Protein AF-A0A498MRC2-F1 (afdb_monomer)

Nearest PDB structures (foldseek):
  3p1j-assembly1_A  TM=7.429E-01  e=4.679E-05  Homo sapiens
  3p1j-assembly2_C  TM=7.358E-01  e=4.679E-05  Homo sapiens
  3v70-assembly2_B  TM=7.032E-01  e=8.656E-05  Homo sapiens
  3zjc-assembly6_F  TM=6.420E-01  e=2.048E-04  Homo sapiens
  7e59-assembly2_A  TM=5.202E-01  e=1.889E-01  Homo sapiens

Mean predicted aligned error: 7.69 Å

Solvent-accessible surface area (backbone atoms only — not comparable to full-atom values): 10842 Å² total; per-residue (Å²): 126,82,56,68,74,88,87,47,88,49,85,81,79,86,77,73,79,58,70,84,41,55,74,68,52,44,48,50,51,53,52,53,56,48,74,76,27,93,77,29,46,70,65,47,77,46,79,38,62,84,59,88,79,51,72,66,56,53,54,30,53,54,51,50,48,66,64,56,58,57,37,78,43,26,30,37,35,35,36,33,82,54,82,78,43,72,70,48,48,49,62,55,48,69,35,73,67,45,42,52,52,26,59,63,19,60,62,33,68,49,76,44,44,72,76,60,60,96,84,54,59,62,65,65,51,51,53,49,49,62,60,70,65,73,65,82,40,56,33,72,66,56,42,53,51,36,52,52,51,48,55,50,50,57,49,52,51,50,53,52,53,51,51,55,52,50,53,52,50,53,52,51,51,53,57,55,53,59,59,59,64,72,72,78,118

Radius of gyration: 23.93 Å; Cα contacts (8 Å, |Δi|>4): 163; chains: 1; bounding box: 52×40×80 Å

Foldseek 3Di:
DFDDDPNDTDDDDDDDQCLPDDLVVVVVSVVVVQVVPPQAALADEDEAELDDDDPSSVVSLVSNCLQLVDQLRYEYEYEYQDDDDPVVVCVSCVDPVNVVSCVSNVNHYDYYYPPDDPPDCRVVVVVVVSVVSPDRHSHPVSSVVSVVVSVVVVVVVVVVVVVVVVVVVVVVVVVVVVVVVVVVD

Sequence (185 aa):
MEEKPHGRSLTLVKLPALTRLSEDEVRHQTLRCMSVC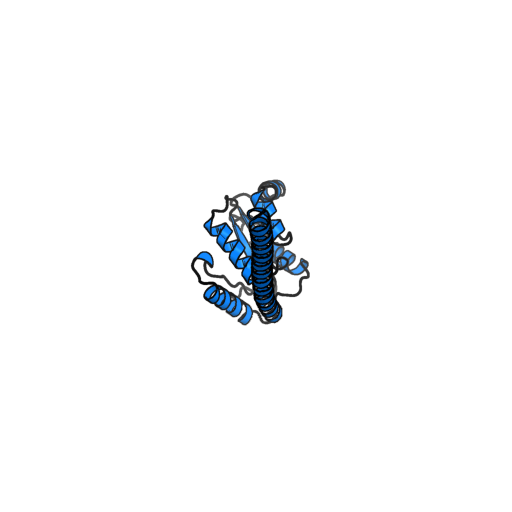DSGVHAFLLIIPDDPLNNEDKAEIEKIQKIIDSREHFMVLFTTELTVSETVTDLITSRPESQKLIDLCGGQYCVMGLNEPDNSRSVPELLKYIEDMNIEPYSLQMYVKAQENRVRRETEEKYKKELKRMENKIKEFQLKGFSQYHKND

Structure (mmCIF, N/CA/C/O backbone):
data_AF-A0A498MRC2-F1
#
_entry.id   AF-A0A498MRC2-F1
#
loop_
_atom_site.group_PDB
_atom_site.id
_atom_site.type_symbol
_atom_site.label_atom_id
_atom_site.label_alt_id
_atom_site.label_comp_id
_atom_site.label_asym_id
_atom_site.label_entity_id
_atom_site.label_seq_id
_atom_site.pdbx_PDB_ins_code
_atom_site.Cartn_x
_atom_site.Cartn_y
_atom_site.Cartn_z
_atom_site.occupancy
_atom_site.B_iso_or_equiv
_atom_site.auth_seq_id
_atom_site.auth_comp_id
_atom_site.auth_asym_id
_atom_site.auth_atom_id
_atom_site.pdbx_PDB_model_num
ATOM 1 N N . MET A 1 1 ? -2.726 -10.989 -21.391 1.00 34.41 1 MET A N 1
ATOM 2 C CA . MET A 1 1 ? -1.771 -11.185 -22.494 1.00 34.41 1 MET A CA 1
ATOM 3 C C . MET A 1 1 ? -0.504 -11.665 -21.820 1.00 34.41 1 MET A C 1
ATOM 5 O O . MET A 1 1 ? 0.023 -10.920 -21.009 1.00 34.41 1 MET A O 1
ATOM 9 N N . GLU A 1 2 ? -0.148 -12.939 -21.986 1.00 38.91 2 GLU A N 1
ATOM 10 C CA . GLU A 1 2 ? 1.123 -13.463 -21.473 1.00 38.91 2 GLU A CA 1
ATOM 11 C C . GLU A 1 2 ? 2.220 -12.987 -22.423 1.00 38.91 2 GLU A C 1
ATOM 13 O O . GLU A 1 2 ? 2.281 -13.432 -23.568 1.00 38.91 2 GLU A O 1
ATOM 18 N N . GLU A 1 3 ? 3.064 -12.070 -21.973 1.00 45.31 3 GLU A N 1
ATOM 19 C CA . GLU A 1 3 ? 4.350 -11.842 -22.620 1.00 45.31 3 GLU A CA 1
ATOM 20 C C . GLU A 1 3 ? 5.410 -12.620 -21.844 1.00 45.31 3 GLU A C 1
ATOM 22 O O . GLU A 1 3 ? 5.420 -12.619 -20.612 1.00 45.31 3 GLU A O 1
ATOM 27 N N . LYS A 1 4 ? 6.287 -13.324 -22.566 1.00 44.25 4 LYS A N 1
ATOM 28 C CA . LYS A 1 4 ? 7.415 -14.069 -21.992 1.00 44.25 4 LYS A CA 1
ATOM 29 C C . LYS A 1 4 ? 8.729 -13.328 -22.251 1.00 44.25 4 LYS A C 1
ATOM 31 O O . LYS A 1 4 ? 9.454 -13.700 -23.177 1.00 44.25 4 LYS A O 1
ATOM 36 N 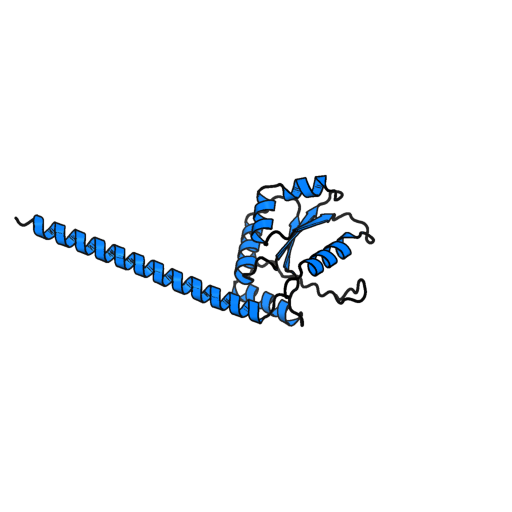N . PRO A 1 5 ? 9.100 -12.337 -21.430 1.00 48.00 5 PRO A N 1
ATOM 37 C CA . PRO A 1 5 ? 10.488 -11.941 -21.323 1.00 48.00 5 PRO A CA 1
ATOM 38 C C . PRO A 1 5 ? 11.220 -13.002 -20.474 1.00 48.00 5 PRO A C 1
ATOM 40 O O . PRO A 1 5 ? 10.852 -13.295 -19.342 1.00 48.00 5 PRO A O 1
ATOM 43 N N . HIS A 1 6 ? 12.257 -13.629 -21.035 1.00 53.28 6 HIS A N 1
ATOM 44 C CA . HIS A 1 6 ? 13.273 -14.411 -20.298 1.00 53.28 6 HIS A CA 1
ATOM 45 C C . HIS A 1 6 ? 12.894 -15.790 -19.714 1.00 53.28 6 HIS A C 1
ATOM 47 O O . HIS A 1 6 ? 13.585 -16.295 -18.832 1.00 53.28 6 HIS A O 1
ATOM 53 N N . GLY A 1 7 ? 11.865 -16.466 -20.235 1.00 59.66 7 GLY A N 1
ATOM 54 C CA . GLY A 1 7 ? 11.544 -17.849 -19.830 1.00 59.66 7 GLY A CA 1
ATOM 55 C C . GLY A 1 7 ? 10.812 -17.972 -18.487 1.00 59.66 7 GLY A C 1
ATOM 56 O O . GLY A 1 7 ? 10.494 -19.083 -18.067 1.00 59.66 7 GLY A O 1
ATOM 57 N N . ARG A 1 8 ? 10.480 -16.840 -17.859 1.00 67.56 8 ARG A N 1
ATOM 58 C CA . ARG A 1 8 ? 9.541 -16.735 -16.737 1.00 67.56 8 ARG A CA 1
ATOM 59 C C . ARG A 1 8 ? 8.177 -16.300 -17.276 1.00 67.56 8 ARG A C 1
ATOM 61 O O . ARG A 1 8 ? 8.114 -15.537 -18.239 1.00 67.56 8 ARG A O 1
ATOM 68 N N . SER A 1 9 ? 7.094 -16.830 -16.709 1.00 74.69 9 SER A N 1
ATOM 69 C CA . SER A 1 9 ? 5.745 -16.367 -17.057 1.00 74.69 9 SER A CA 1
ATOM 70 C C . SER A 1 9 ? 5.412 -15.142 -16.216 1.00 74.69 9 SER A C 1
ATOM 72 O O . SER A 1 9 ? 5.543 -15.192 -14.994 1.00 74.69 9 SER A O 1
ATOM 74 N N . LEU A 1 10 ? 5.005 -14.054 -16.867 1.00 83.44 10 LEU A N 1
ATOM 75 C CA . LEU A 1 10 ? 4.538 -12.843 -16.205 1.00 83.44 10 LEU A CA 1
ATOM 76 C C . LEU A 1 10 ? 3.017 -12.748 -16.342 1.00 83.44 10 LEU A C 1
ATOM 78 O O . LEU A 1 10 ? 2.490 -12.642 -17.451 1.00 83.44 10 LEU A O 1
ATOM 82 N N . THR A 1 11 ? 2.323 -12.708 -15.206 1.00 86.38 11 THR A N 1
ATOM 83 C CA . THR A 1 11 ? 0.882 -12.446 -15.155 1.00 86.38 11 THR A CA 1
ATOM 84 C C . THR A 1 11 ? 0.648 -11.038 -14.629 1.00 86.38 11 THR A C 1
ATOM 86 O O . THR A 1 11 ? 0.779 -10.780 -13.434 1.00 86.38 11 THR A O 1
ATOM 89 N N . LEU A 1 12 ? 0.273 -10.122 -15.523 1.00 87.94 12 LEU A N 1
ATOM 90 C CA . LEU A 1 12 ? -0.164 -8.779 -15.151 1.00 87.94 12 LEU A CA 1
ATOM 91 C C . LEU A 1 12 ? -1.692 -8.726 -15.103 1.00 87.94 12 LEU A C 1
ATOM 93 O O . LEU A 1 12 ? -2.366 -8.972 -16.107 1.00 87.94 12 LEU A O 1
ATOM 97 N N . VAL A 1 13 ? -2.239 -8.358 -13.945 1.00 86.69 13 VAL A N 1
ATOM 98 C CA . VAL A 1 13 ? -3.681 -8.167 -13.765 1.00 86.69 13 VAL A CA 1
ATOM 99 C C . VAL A 1 13 ? -3.961 -6.705 -13.458 1.00 86.69 13 VAL A C 1
ATOM 101 O O . VAL A 1 13 ? -3.535 -6.178 -12.435 1.00 86.69 13 VAL A O 1
ATOM 104 N N . LYS A 1 14 ? -4.707 -6.045 -14.346 1.00 85.31 14 LYS A N 1
ATOM 105 C CA . LYS A 1 14 ? -5.183 -4.681 -14.120 1.00 85.31 14 LYS A CA 1
ATOM 106 C C . LYS A 1 14 ? -6.464 -4.708 -13.292 1.00 85.31 14 LYS A C 1
ATOM 108 O O . LYS A 1 14 ? -7.438 -5.353 -13.684 1.00 85.31 14 LYS A O 1
ATOM 113 N N . LEU A 1 15 ? -6.470 -3.967 -12.189 1.00 77.06 15 LEU A N 1
ATOM 114 C CA . LEU A 1 15 ? -7.681 -3.686 -11.425 1.00 77.06 15 LEU A CA 1
ATOM 115 C C . LEU A 1 15 ? -8.447 -2.509 -12.060 1.00 77.06 15 LEU A C 1
ATOM 117 O O . LEU A 1 15 ? -7.821 -1.578 -12.577 1.00 77.06 15 LEU A O 1
ATOM 121 N N . PRO A 1 16 ? -9.792 -2.541 -12.073 1.00 74.00 16 PRO A N 1
ATOM 122 C CA . PRO A 1 16 ? -10.588 -1.362 -12.407 1.00 74.00 16 PRO A CA 1
ATOM 123 C C . PRO A 1 16 ? -10.408 -0.276 -11.335 1.00 74.00 16 PRO A C 1
ATOM 125 O O . PRO A 1 16 ? -9.960 -0.583 -10.236 1.00 74.00 16 PRO A O 1
ATOM 128 N N . ALA A 1 17 ? -10.810 0.964 -11.628 1.00 72.50 17 ALA A N 1
ATOM 129 C CA . ALA A 1 17 ? -10.811 2.042 -10.635 1.00 72.50 17 ALA A CA 1
ATOM 130 C C . ALA A 1 17 ? -11.704 1.662 -9.438 1.00 72.50 17 ALA A C 1
ATOM 132 O O . ALA A 1 17 ? -12.925 1.525 -9.568 1.00 72.50 17 ALA A O 1
ATOM 133 N N . LEU A 1 18 ? -11.088 1.459 -8.277 1.00 69.81 18 LEU A N 1
ATOM 134 C CA . LEU A 1 18 ? -11.706 0.909 -7.073 1.00 69.81 18 LEU A CA 1
ATOM 135 C C . LEU A 1 18 ? -12.458 1.975 -6.260 1.00 69.81 18 LEU A C 1
ATOM 137 O O . LEU A 1 18 ? -13.268 1.623 -5.392 1.00 69.81 18 LEU A O 1
ATOM 141 N N . THR A 1 19 ? -12.263 3.266 -6.561 1.00 68.12 19 THR A N 1
ATOM 142 C CA . THR A 1 19 ? -13.018 4.391 -5.967 1.00 68.12 19 THR A CA 1
ATOM 143 C C . THR A 1 19 ? -14.508 4.318 -6.256 1.00 68.12 19 THR A C 1
ATOM 145 O O . THR A 1 19 ? -15.320 4.662 -5.400 1.00 68.12 19 THR A O 1
ATOM 148 N N . ARG A 1 20 ? -14.877 3.816 -7.439 1.00 71.19 20 ARG A N 1
ATOM 149 C CA . ARG A 1 20 ? -16.268 3.742 -7.912 1.00 71.19 20 ARG A CA 1
ATOM 150 C C . ARG A 1 20 ? -16.997 2.472 -7.489 1.00 71.19 20 ARG A C 1
ATOM 152 O O . ARG A 1 20 ? -18.178 2.327 -7.781 1.00 71.19 20 ARG A O 1
ATOM 159 N N . LEU A 1 21 ? -16.292 1.558 -6.832 1.00 75.44 21 LEU A N 1
ATOM 160 C CA . LEU A 1 21 ? -16.810 0.258 -6.428 1.00 75.44 21 LEU A CA 1
ATOM 161 C C . LEU A 1 21 ? -17.236 0.267 -4.957 1.00 75.44 21 LEU A C 1
ATOM 163 O O . LEU A 1 21 ? -16.685 0.993 -4.136 1.00 75.44 21 LEU A O 1
ATOM 167 N N . SER A 1 22 ? -18.182 -0.573 -4.574 1.00 82.38 22 SER A N 1
ATOM 168 C CA . SER A 1 22 ? -18.438 -0.929 -3.174 1.00 82.38 22 SER A CA 1
ATOM 169 C C . SER A 1 22 ? -17.277 -1.749 -2.590 1.00 82.38 22 SER A C 1
ATOM 171 O O . SER A 1 22 ? -16.437 -2.267 -3.326 1.00 82.38 22 SER A O 1
ATOM 173 N N . GLU A 1 23 ? -17.191 -1.882 -1.260 1.00 77.75 23 GLU A N 1
ATOM 174 C CA . GLU A 1 23 ? -16.174 -2.757 -0.646 1.00 77.75 23 GLU A CA 1
ATOM 175 C C . GLU A 1 23 ? -16.290 -4.213 -1.145 1.00 77.75 23 GLU A C 1
ATOM 177 O O . GLU A 1 23 ? -15.267 -4.849 -1.401 1.00 77.75 23 GLU A O 1
ATOM 182 N N . ASP A 1 24 ? -17.513 -4.709 -1.364 1.00 82.38 24 ASP A N 1
ATOM 183 C CA . ASP A 1 24 ? -17.770 -6.063 -1.873 1.00 82.38 24 ASP A CA 1
ATOM 184 C C . ASP A 1 24 ? -17.302 -6.253 -3.320 1.00 82.38 24 ASP A C 1
ATOM 186 O O . ASP A 1 24 ? -16.765 -7.304 -3.675 1.00 82.38 24 ASP A O 1
ATOM 190 N N . GLU A 1 25 ? -17.473 -5.244 -4.172 1.00 83.69 25 GLU A N 1
ATOM 191 C CA . GLU A 1 25 ? -16.969 -5.279 -5.547 1.00 83.69 25 GLU A CA 1
ATOM 192 C C . GLU A 1 25 ? -15.440 -5.256 -5.583 1.00 83.69 25 GLU A C 1
ATOM 194 O O . GLU A 1 25 ? -14.840 -6.028 -6.332 1.00 83.69 25 GLU A O 1
ATOM 199 N N . VAL A 1 26 ? -14.793 -4.438 -4.743 1.00 78.69 26 VAL A N 1
ATOM 200 C CA . VAL A 1 26 ? -13.326 -4.449 -4.643 1.00 78.69 26 VAL A CA 1
ATOM 201 C C . VAL A 1 26 ? -12.836 -5.810 -4.147 1.00 78.69 26 VAL A C 1
ATOM 203 O O . VAL A 1 26 ? -11.925 -6.379 -4.742 1.00 78.69 26 VAL A O 1
ATOM 206 N N . ARG A 1 27 ? -13.490 -6.392 -3.134 1.00 81.62 27 ARG A N 1
ATOM 207 C CA . ARG A 1 27 ? -13.202 -7.751 -2.648 1.00 81.62 27 ARG A CA 1
ATOM 208 C C . ARG A 1 27 ? -13.326 -8.802 -3.749 1.00 81.62 27 ARG A C 1
ATOM 210 O O . ARG A 1 27 ? -12.439 -9.643 -3.877 1.00 81.62 27 ARG A O 1
ATOM 217 N N . HIS A 1 28 ? -14.377 -8.752 -4.565 1.00 84.62 28 HIS A N 1
ATOM 218 C CA . HIS A 1 28 ? -14.524 -9.663 -5.702 1.00 84.62 28 HIS A CA 1
ATOM 219 C C . HIS A 1 28 ? -13.397 -9.507 -6.724 1.00 84.62 28 HIS A C 1
ATOM 221 O O . HIS A 1 28 ? -12.879 -10.513 -7.206 1.00 84.62 28 HIS A O 1
ATOM 227 N N . GLN A 1 29 ? -12.990 -8.274 -7.039 1.00 83.06 29 GLN A N 1
ATOM 228 C CA . GLN A 1 29 ? -11.868 -8.042 -7.950 1.00 83.06 29 GLN A CA 1
ATOM 229 C C . GLN A 1 29 ? -10.557 -8.575 -7.369 1.00 83.06 29 GLN A C 1
ATOM 231 O O . GLN A 1 29 ? -9.824 -9.262 -8.075 1.00 83.06 29 GLN A O 1
ATOM 236 N N . THR A 1 30 ? -10.298 -8.356 -6.077 1.00 80.25 30 THR A N 1
ATOM 237 C CA . THR A 1 30 ? -9.131 -8.923 -5.388 1.00 80.25 30 THR A CA 1
ATOM 238 C C . THR A 1 30 ? -9.134 -10.451 -5.459 1.00 80.25 30 THR A C 1
ATOM 240 O O . THR A 1 30 ? -8.149 -11.038 -5.895 1.00 80.25 30 THR A O 1
ATOM 243 N N . LEU A 1 31 ? -10.251 -11.107 -5.128 1.00 83.94 31 LEU A N 1
ATOM 244 C CA . LEU A 1 31 ? -10.370 -12.569 -5.204 1.00 83.94 31 LEU A CA 1
ATOM 245 C C . LEU A 1 31 ? -10.176 -13.094 -6.631 1.00 83.94 31 LEU A C 1
ATOM 247 O O . LEU A 1 31 ? -9.505 -14.107 -6.831 1.00 83.94 31 LEU A O 1
ATOM 251 N N . ARG A 1 32 ? -10.707 -12.387 -7.634 1.00 84.62 32 ARG A N 1
ATOM 252 C CA . ARG A 1 32 ? -10.494 -12.718 -9.045 1.00 84.62 32 ARG A CA 1
ATOM 253 C C . ARG A 1 32 ? -9.015 -12.634 -9.421 1.00 84.62 32 ARG A C 1
ATOM 255 O O . ARG A 1 32 ? -8.520 -13.555 -10.066 1.00 84.62 32 ARG A O 1
ATOM 262 N N . CYS A 1 33 ? -8.304 -11.586 -9.005 1.00 80.38 33 CYS A N 1
ATOM 263 C CA . CYS A 1 33 ? -6.861 -11.465 -9.236 1.00 80.38 33 CYS A CA 1
ATOM 264 C C . CYS A 1 33 ? -6.085 -12.621 -8.604 1.00 80.38 33 CYS A C 1
ATOM 266 O O . CYS A 1 33 ? -5.173 -13.158 -9.217 1.00 80.38 33 CYS A O 1
ATOM 268 N N . MET A 1 34 ? -6.475 -13.048 -7.406 1.00 81.62 34 MET A N 1
ATOM 269 C CA . MET A 1 34 ? -5.810 -14.158 -6.723 1.00 81.62 34 MET A CA 1
ATOM 270 C C . MET A 1 34 ? -6.115 -15.509 -7.379 1.00 81.62 34 MET A C 1
ATOM 272 O O . MET A 1 34 ? -5.257 -16.381 -7.393 1.00 81.62 34 MET A O 1
ATOM 276 N N . SER A 1 35 ? -7.301 -15.674 -7.974 1.00 82.94 35 SER A N 1
ATOM 277 C CA . SER A 1 35 ? -7.688 -16.917 -8.660 1.00 82.94 35 SER A CA 1
ATOM 278 C C . SER A 1 35 ? -6.901 -17.210 -9.940 1.00 82.94 35 SER A C 1
ATOM 280 O O . SER A 1 35 ? -6.910 -18.344 -10.402 1.00 82.94 35 SER A O 1
ATOM 282 N N . VAL A 1 36 ? -6.243 -16.201 -10.519 1.00 82.88 36 VAL A N 1
ATOM 283 C CA . VAL A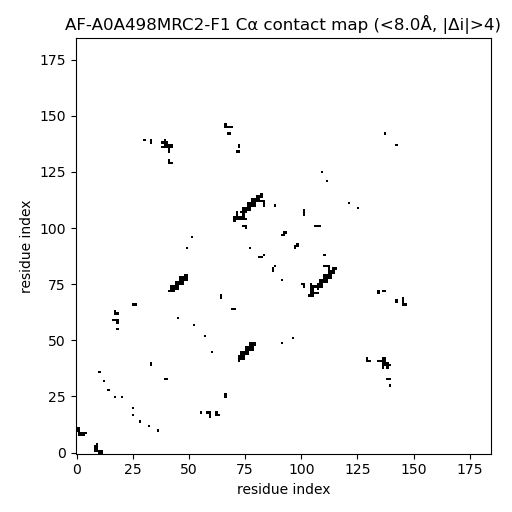 1 36 ? -5.423 -16.347 -11.734 1.00 82.88 36 VAL A CA 1
ATOM 284 C C . VAL A 1 36 ? -3.922 -16.414 -11.434 1.00 82.88 36 VAL A C 1
ATOM 286 O O . VAL A 1 36 ? -3.118 -16.498 -12.360 1.00 82.88 36 VAL A O 1
ATOM 289 N N . CYS A 1 37 ? -3.539 -16.362 -10.155 1.00 80.19 37 CYS A N 1
ATOM 290 C CA . CYS A 1 37 ? -2.153 -16.374 -9.705 1.00 80.19 37 CYS A CA 1
ATOM 291 C C . CYS A 1 37 ? -1.907 -17.605 -8.825 1.00 80.19 37 CYS A C 1
ATOM 293 O O . CYS A 1 37 ? -2.032 -17.528 -7.603 1.00 80.19 37 CYS A O 1
ATOM 295 N N . ASP A 1 38 ? -1.532 -18.730 -9.441 1.00 75.19 38 ASP A N 1
ATOM 296 C CA . ASP A 1 38 ? -1.355 -20.021 -8.753 1.00 75.19 38 ASP A CA 1
ATOM 297 C C . ASP A 1 38 ? -0.346 -19.965 -7.592 1.00 75.19 38 ASP A C 1
ATOM 299 O O . ASP A 1 38 ? -0.532 -20.626 -6.573 1.00 75.19 38 ASP A O 1
ATOM 303 N N . SER A 1 39 ? 0.708 -19.150 -7.717 1.00 83.62 39 SER A N 1
ATOM 304 C CA . SER A 1 39 ? 1.719 -18.949 -6.671 1.00 83.62 39 SER A CA 1
ATOM 305 C C . SER A 1 39 ? 1.394 -17.808 -5.703 1.00 83.62 39 SER A C 1
ATOM 307 O O . SER A 1 39 ? 2.205 -17.535 -4.830 1.00 83.62 39 SER A O 1
ATOM 309 N N . GLY A 1 40 ? 0.254 -17.125 -5.852 1.00 88.12 40 GLY A N 1
ATOM 310 C CA . GLY A 1 40 ? -0.047 -15.863 -5.168 1.00 88.12 40 GLY A CA 1
ATOM 311 C C . GLY A 1 40 ? 0.460 -14.624 -5.919 1.00 88.12 40 GLY A C 1
ATOM 312 O O . GLY A 1 40 ? 1.030 -14.712 -7.008 1.00 88.12 40 GLY A O 1
ATOM 313 N N . VAL A 1 41 ? 0.210 -13.441 -5.353 1.00 90.88 41 VAL A N 1
ATOM 314 C CA . VAL A 1 41 ? 0.588 -12.150 -5.954 1.00 90.88 41 VAL A CA 1
ATOM 315 C C . VAL A 1 41 ? 1.937 -11.689 -5.401 1.00 90.88 41 VAL A C 1
ATOM 317 O O . VAL A 1 41 ? 2.060 -11.441 -4.208 1.00 90.88 41 VAL A O 1
ATOM 320 N N . HIS A 1 42 ? 2.940 -11.540 -6.267 1.00 92.06 42 HIS A N 1
ATOM 321 C CA . HIS A 1 42 ? 4.298 -11.147 -5.860 1.00 92.06 42 HIS A CA 1
ATOM 322 C C . HIS A 1 42 ? 4.401 -9.677 -5.436 1.00 92.06 42 HIS A C 1
ATOM 324 O O . HIS A 1 42 ? 5.101 -9.361 -4.484 1.00 92.06 42 HIS A O 1
ATOM 330 N N . ALA A 1 43 ? 3.698 -8.782 -6.132 1.00 92.50 43 ALA A N 1
ATOM 331 C CA . ALA A 1 43 ? 3.644 -7.367 -5.794 1.00 92.50 43 ALA A CA 1
ATOM 332 C C . ALA A 1 43 ? 2.345 -6.732 -6.305 1.00 92.50 43 ALA A C 1
ATOM 334 O O . ALA A 1 43 ? 1.848 -7.064 -7.385 1.00 92.50 43 ALA A O 1
ATOM 335 N N . PHE A 1 44 ? 1.824 -5.778 -5.544 1.00 91.69 44 PHE A N 1
ATOM 336 C CA . PHE A 1 44 ? 0.782 -4.846 -5.943 1.00 91.69 44 PHE A CA 1
ATOM 337 C C . PHE A 1 44 ? 1.441 -3.525 -6.335 1.00 91.69 44 PHE A C 1
ATOM 339 O O . PHE A 1 44 ? 2.032 -2.839 -5.503 1.00 91.69 44 PHE A O 1
ATOM 346 N N . LEU A 1 45 ? 1.336 -3.162 -7.610 1.00 93.12 45 LEU A N 1
ATOM 347 C CA . LEU A 1 45 ? 1.930 -1.936 -8.134 1.00 93.12 45 LEU A CA 1
ATOM 348 C C . LEU A 1 45 ? 0.939 -0.776 -8.028 1.00 93.12 45 LEU A C 1
ATOM 350 O O . LEU A 1 45 ? -0.131 -0.820 -8.638 1.00 93.12 45 LEU A O 1
ATOM 354 N N . LEU A 1 46 ? 1.307 0.270 -7.289 1.00 92.56 46 LEU A N 1
ATOM 355 C CA . LEU A 1 46 ? 0.621 1.561 -7.323 1.00 92.56 46 LEU A CA 1
ATOM 356 C C . LEU A 1 46 ? 1.332 2.451 -8.338 1.00 92.56 46 LEU A C 1
ATOM 358 O O . LEU A 1 46 ? 2.434 2.923 -8.073 1.00 92.56 46 LEU A O 1
ATOM 362 N N . ILE A 1 47 ? 0.721 2.644 -9.506 1.00 92.00 47 ILE A N 1
ATOM 363 C CA . ILE A 1 47 ? 1.300 3.440 -10.594 1.00 92.00 47 ILE A CA 1
ATOM 364 C C . ILE A 1 47 ? 0.903 4.900 -10.394 1.00 92.00 47 ILE A C 1
ATOM 366 O O . ILE A 1 47 ? -0.282 5.225 -10.454 1.00 92.00 47 ILE A O 1
ATOM 370 N N . ILE A 1 48 ? 1.888 5.759 -10.145 1.00 92.06 48 ILE A N 1
ATOM 371 C CA . ILE A 1 48 ? 1.689 7.150 -9.737 1.00 92.06 48 ILE A CA 1
ATOM 372 C C . ILE A 1 48 ? 2.440 8.073 -10.700 1.00 92.06 48 ILE A C 1
ATOM 374 O O . ILE A 1 48 ? 3.665 8.002 -10.767 1.00 92.06 48 ILE A O 1
ATOM 378 N N . PRO A 1 49 ? 1.756 8.953 -11.445 1.00 91.31 49 PRO A N 1
ATOM 379 C CA . PRO A 1 49 ? 2.430 9.992 -12.218 1.00 91.31 49 PRO A CA 1
ATOM 380 C C . PRO A 1 49 ? 3.285 10.894 -11.325 1.00 91.31 49 PRO A C 1
ATOM 382 O O . PRO A 1 49 ? 2.971 11.078 -10.151 1.00 91.31 49 PRO A O 1
ATOM 385 N N . ASP A 1 50 ? 4.320 11.522 -11.883 1.00 85.25 50 ASP A N 1
ATOM 386 C CA . ASP A 1 50 ? 5.115 12.557 -11.203 1.00 85.25 50 ASP A CA 1
ATOM 387 C C . ASP A 1 50 ? 4.354 13.894 -10.995 1.00 85.25 50 ASP A C 1
ATOM 389 O O . ASP A 1 50 ? 4.934 14.979 -10.917 1.00 85.25 50 ASP A O 1
ATOM 393 N N . ASP A 1 51 ? 3.033 13.812 -10.870 1.00 84.50 51 ASP A N 1
ATOM 394 C CA . ASP A 1 51 ? 2.119 14.914 -10.619 1.00 84.50 51 ASP A CA 1
ATOM 395 C C . ASP A 1 51 ? 1.483 14.771 -9.225 1.00 84.50 51 ASP A C 1
ATOM 397 O O . ASP A 1 51 ? 1.392 13.666 -8.680 1.00 84.50 51 ASP A O 1
ATOM 401 N N . PRO A 1 52 ? 1.021 15.874 -8.608 1.00 82.38 52 PRO A N 1
ATOM 402 C CA . PRO A 1 52 ? 0.336 15.810 -7.323 1.00 82.38 52 PRO A CA 1
ATOM 403 C C . PRO A 1 52 ? -0.916 14.927 -7.371 1.00 82.38 52 PRO A C 1
ATOM 405 O O . PRO A 1 52 ? -1.779 15.096 -8.234 1.00 82.38 52 PRO A O 1
ATOM 408 N N . LEU A 1 53 ? -1.056 14.044 -6.379 1.00 85.25 53 LEU A N 1
ATOM 409 C CA . LEU A 1 53 ? -2.236 13.192 -6.239 1.00 85.25 53 LEU A CA 1
ATOM 410 C C . LEU A 1 53 ? -3.462 14.010 -5.839 1.00 85.25 53 LEU A C 1
ATOM 412 O O . LEU A 1 53 ? -3.434 14.780 -4.867 1.00 85.25 53 LEU A O 1
ATOM 416 N N . ASN A 1 54 ? -4.571 13.781 -6.538 1.00 87.00 54 ASN A N 1
ATOM 417 C CA . ASN A 1 54 ? -5.844 14.383 -6.178 1.00 87.00 54 ASN A CA 1
ATOM 418 C C . ASN A 1 54 ? -6.496 13.621 -4.996 1.00 87.00 54 ASN A C 1
ATOM 420 O O . ASN A 1 54 ? -6.013 12.586 -4.531 1.00 87.00 54 ASN A O 1
ATOM 424 N N . ASN A 1 55 ? -7.596 14.156 -4.455 1.00 86.00 55 ASN A N 1
ATOM 425 C CA . ASN A 1 55 ? -8.276 13.543 -3.305 1.00 86.00 55 ASN A CA 1
ATOM 426 C C . ASN A 1 55 ? -8.924 12.185 -3.631 1.00 86.00 55 ASN A C 1
ATOM 428 O O . ASN A 1 55 ? -9.042 11.349 -2.738 1.00 86.00 55 ASN A O 1
ATOM 432 N N . GLU A 1 56 ? -9.358 11.976 -4.876 1.00 84.94 56 GLU A N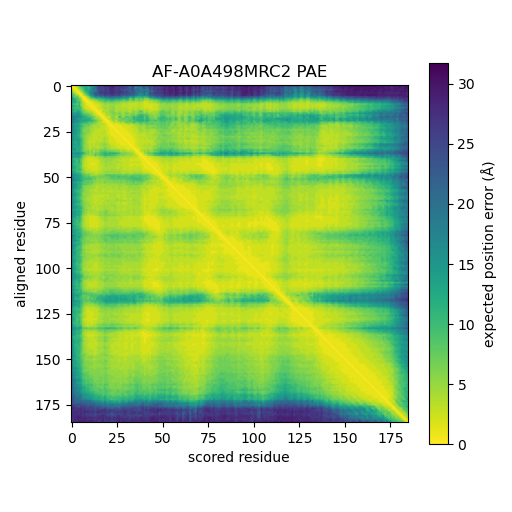 1
ATOM 433 C CA . GLU A 1 56 ? -9.911 10.700 -5.338 1.00 84.94 56 GLU A CA 1
ATOM 434 C C . GLU A 1 56 ? -8.815 9.627 -5.366 1.00 84.94 56 GLU A C 1
ATOM 436 O O . GLU A 1 56 ? -9.022 8.556 -4.797 1.00 84.94 56 GLU A O 1
ATOM 441 N N . ASP A 1 57 ? -7.625 9.945 -5.888 1.00 85.19 57 ASP A N 1
ATOM 442 C CA . ASP A 1 57 ? -6.483 9.019 -5.921 1.00 85.19 57 ASP A CA 1
ATOM 443 C C . ASP A 1 57 ? -6.066 8.601 -4.502 1.00 85.19 57 ASP A C 1
ATOM 445 O O . ASP A 1 57 ? -5.866 7.420 -4.210 1.00 85.19 57 ASP A O 1
ATOM 449 N N . LYS A 1 58 ? -5.979 9.572 -3.580 1.00 85.69 58 LYS A N 1
ATOM 450 C CA . LYS A 1 58 ? -5.633 9.320 -2.171 1.00 85.69 58 LYS A CA 1
ATOM 451 C C . LYS A 1 58 ? -6.653 8.392 -1.507 1.00 85.69 58 LYS A C 1
ATOM 453 O O . LYS A 1 58 ? -6.267 7.430 -0.845 1.00 85.69 58 LYS A O 1
ATOM 458 N N . ALA A 1 59 ? -7.945 8.636 -1.730 1.00 85.31 59 ALA A N 1
ATOM 459 C CA . ALA A 1 59 ? -9.012 7.784 -1.212 1.00 85.31 59 ALA A CA 1
ATOM 460 C C . ALA A 1 59 ? -8.979 6.368 -1.818 1.00 85.31 59 ALA A C 1
ATOM 462 O O . ALA A 1 59 ? -9.285 5.393 -1.125 1.00 85.31 59 ALA A O 1
ATOM 463 N N . GLU A 1 60 ? -8.595 6.233 -3.091 1.00 85.56 60 GLU A N 1
ATOM 464 C CA . GLU A 1 60 ? -8.421 4.932 -3.739 1.00 85.56 60 GLU A CA 1
ATOM 465 C C . GLU A 1 60 ? -7.320 4.114 -3.076 1.00 85.56 60 GLU A C 1
ATOM 467 O O . GLU A 1 60 ? -7.545 2.968 -2.678 1.00 85.56 60 GLU A O 1
ATOM 472 N N . ILE A 1 61 ? -6.145 4.725 -2.922 1.00 86.19 61 ILE A N 1
ATOM 473 C CA . ILE A 1 61 ? -4.964 4.097 -2.332 1.00 86.19 61 ILE A CA 1
ATOM 474 C C . ILE A 1 61 ? -5.276 3.634 -0.907 1.00 86.19 61 ILE A C 1
ATOM 476 O O . ILE A 1 61 ? -5.027 2.474 -0.572 1.00 86.19 61 ILE A O 1
ATOM 480 N N . GLU A 1 62 ? -5.889 4.493 -0.087 1.00 86.25 62 GLU A N 1
ATOM 481 C CA . GLU A 1 62 ? -6.281 4.146 1.284 1.00 86.25 62 GLU A CA 1
ATOM 482 C C . GLU A 1 62 ? -7.225 2.937 1.322 1.00 86.25 62 GLU A C 1
ATOM 484 O O . GLU A 1 62 ? -7.069 2.027 2.144 1.00 86.25 62 GLU A O 1
ATOM 489 N N . LYS A 1 63 ? -8.197 2.886 0.407 1.00 84.62 63 LYS A N 1
ATOM 490 C CA . LYS A 1 63 ? -9.158 1.783 0.324 1.00 84.62 63 LYS A CA 1
ATOM 491 C C . LYS A 1 63 ? -8.498 0.476 -0.106 1.00 84.62 63 LYS A C 1
ATOM 493 O O . LYS A 1 63 ? -8.775 -0.568 0.487 1.00 84.62 63 LYS A O 1
ATOM 498 N N . ILE A 1 64 ? -7.619 0.528 -1.104 1.00 84.69 64 ILE A N 1
ATOM 499 C CA . ILE A 1 64 ? -6.852 -0.623 -1.594 1.00 84.69 64 ILE A CA 1
ATOM 500 C C . ILE A 1 64 ? -5.985 -1.198 -0.475 1.00 84.69 64 ILE A C 1
ATOM 502 O O . ILE A 1 64 ? -6.042 -2.398 -0.194 1.00 84.69 64 ILE A O 1
ATOM 506 N N . GLN A 1 65 ? -5.242 -0.332 0.214 1.00 85.25 65 GLN A N 1
ATOM 507 C CA . GLN A 1 65 ? -4.382 -0.720 1.328 1.00 85.25 65 GLN A CA 1
ATOM 508 C C . GLN A 1 65 ? -5.183 -1.327 2.479 1.00 85.25 65 GLN A C 1
ATOM 510 O O . GLN A 1 65 ? -4.757 -2.324 3.054 1.00 85.25 65 GLN A O 1
ATOM 515 N N . LYS A 1 66 ? -6.369 -0.790 2.788 1.00 85.38 66 LYS A N 1
ATOM 516 C CA . LYS A 1 66 ? -7.253 -1.345 3.823 1.00 85.38 66 LYS A CA 1
ATOM 517 C C . LYS A 1 66 ? -7.778 -2.742 3.473 1.00 85.38 66 LYS A C 1
ATOM 519 O O . LYS A 1 66 ? -8.024 -3.544 4.370 1.00 85.38 66 LYS A O 1
ATOM 524 N N . ILE A 1 67 ? -8.002 -3.024 2.190 1.00 83.56 67 ILE A N 1
ATOM 525 C CA . ILE A 1 67 ? -8.561 -4.303 1.732 1.00 83.56 67 ILE A CA 1
ATOM 526 C C . ILE A 1 67 ? -7.484 -5.382 1.639 1.00 83.56 67 ILE A C 1
ATOM 528 O O . ILE A 1 67 ? -7.733 -6.514 2.044 1.00 83.56 67 ILE A O 1
ATOM 532 N N . ILE A 1 68 ? -6.304 -5.045 1.123 1.00 85.75 68 ILE A N 1
ATOM 533 C CA . ILE A 1 68 ? -5.180 -5.986 1.033 1.00 85.75 68 ILE A CA 1
ATOM 534 C C . ILE A 1 68 ? -4.505 -6.155 2.406 1.00 85.75 68 ILE A C 1
ATOM 536 O O . ILE A 1 68 ? -4.045 -7.247 2.730 1.00 85.75 68 ILE A O 1
ATOM 540 N N . ASP A 1 69 ? -4.503 -5.111 3.242 1.00 88.94 69 ASP A N 1
ATOM 541 C CA . ASP A 1 69 ? -3.994 -5.111 4.627 1.00 88.94 69 ASP A CA 1
ATOM 542 C C . ASP A 1 69 ? -2.589 -5.724 4.746 1.00 88.94 69 ASP A C 1
ATOM 544 O O . ASP A 1 69 ? -2.271 -6.451 5.685 1.00 88.94 69 ASP A O 1
ATOM 548 N N . SER A 1 70 ? -1.733 -5.441 3.764 1.00 91.12 70 SER A N 1
ATOM 549 C CA . SER A 1 70 ? -0.328 -5.825 3.793 1.00 91.12 70 SER A CA 1
ATOM 550 C C . SER A 1 70 ? 0.510 -4.776 3.086 1.00 91.12 70 SER A C 1
ATOM 552 O O . SER A 1 70 ? 0.306 -4.526 1.906 1.00 91.12 70 SER A O 1
ATOM 554 N N . ARG A 1 71 ? 1.434 -4.149 3.819 1.00 91.62 71 ARG A N 1
ATOM 555 C CA . ARG A 1 71 ? 2.267 -3.051 3.303 1.00 91.62 71 ARG A CA 1
ATOM 556 C C . ARG A 1 71 ? 3.435 -3.548 2.464 1.00 91.62 71 ARG A C 1
ATOM 558 O O . ARG A 1 71 ? 3.751 -2.929 1.465 1.00 91.62 71 ARG A O 1
ATOM 565 N N . GLU A 1 72 ? 4.038 -4.661 2.868 1.00 92.00 72 GLU A N 1
ATOM 566 C CA . GLU A 1 72 ? 5.251 -5.223 2.259 1.00 92.00 72 GLU A CA 1
ATOM 567 C C . GLU A 1 72 ? 5.038 -5.693 0.811 1.00 92.00 72 GLU A C 1
ATOM 569 O O . GLU A 1 72 ? 5.971 -5.682 0.023 1.00 92.00 72 GLU A O 1
ATOM 574 N N . HIS A 1 73 ? 3.801 -6.035 0.437 1.00 92.94 73 HIS A N 1
ATOM 575 C CA . HIS A 1 73 ? 3.474 -6.458 -0.926 1.00 92.94 73 HIS A CA 1
ATOM 576 C C . HIS A 1 73 ? 3.162 -5.289 -1.863 1.00 92.94 73 HIS A C 1
ATOM 578 O O . HIS A 1 73 ? 2.933 -5.528 -3.045 1.00 92.94 73 HIS A O 1
ATOM 584 N N . PHE A 1 74 ? 3.088 -4.047 -1.376 1.00 93.31 74 PHE A N 1
ATOM 585 C CA . PHE A 1 74 ? 2.915 -2.892 -2.254 1.00 93.31 74 PHE A CA 1
ATOM 586 C C . PHE A 1 74 ? 4.261 -2.349 -2.700 1.00 93.31 74 PHE A C 1
ATOM 588 O O . PHE A 1 74 ? 5.196 -2.267 -1.916 1.00 93.31 74 PHE A O 1
ATOM 595 N N . MET A 1 75 ? 4.313 -1.888 -3.944 1.00 95.06 75 MET A N 1
ATOM 596 C CA . MET A 1 75 ? 5.400 -1.066 -4.452 1.00 95.06 75 MET A CA 1
ATOM 597 C C . MET A 1 75 ? 4.825 0.141 -5.179 1.00 95.06 75 MET A C 1
ATOM 599 O O . MET A 1 75 ? 3.901 0.017 -5.987 1.00 95.06 75 MET A O 1
ATOM 603 N N . VAL A 1 76 ? 5.395 1.310 -4.906 1.00 95.12 76 VAL A N 1
ATOM 604 C CA . VAL A 1 76 ? 5.040 2.543 -5.609 1.00 95.12 76 VAL A CA 1
ATOM 605 C C . VAL A 1 76 ? 5.867 2.642 -6.887 1.00 95.12 76 VAL A C 1
ATOM 607 O O . VAL A 1 76 ? 7.089 2.730 -6.831 1.00 95.12 76 VAL A O 1
ATOM 610 N N . LEU A 1 77 ? 5.218 2.628 -8.045 1.00 95.69 77 LEU A N 1
ATOM 611 C CA . LEU A 1 77 ? 5.859 2.859 -9.335 1.00 95.69 77 LEU A CA 1
ATOM 612 C C . LEU A 1 77 ? 5.567 4.290 -9.781 1.00 95.69 77 LEU A C 1
ATOM 614 O O . LEU A 1 77 ? 4.488 4.571 -10.302 1.00 95.69 77 LEU A O 1
ATOM 618 N N . PHE A 1 78 ? 6.523 5.190 -9.579 1.00 95.38 78 PHE A N 1
ATOM 619 C CA . PHE A 1 78 ? 6.425 6.549 -10.092 1.00 95.38 78 PHE A CA 1
ATOM 620 C C . PHE A 1 78 ? 6.713 6.569 -11.593 1.00 95.38 78 PHE A C 1
ATOM 622 O O . PHE A 1 78 ? 7.712 6.004 -12.036 1.00 95.38 78 PHE A O 1
ATOM 629 N N . THR A 1 79 ? 5.874 7.240 -12.375 1.00 93.62 79 THR A N 1
ATOM 630 C CA . THR A 1 79 ? 6.062 7.393 -13.822 1.00 93.62 79 THR A CA 1
ATOM 631 C C . THR A 1 79 ? 6.340 8.844 -14.182 1.00 93.62 79 THR A C 1
ATOM 633 O O . THR A 1 79 ? 5.611 9.733 -13.742 1.00 93.62 79 THR A O 1
ATOM 636 N N . THR A 1 80 ? 7.356 9.094 -15.006 1.00 92.94 80 THR A N 1
ATOM 637 C CA . THR A 1 80 ? 7.761 10.449 -15.409 1.00 92.94 80 THR A CA 1
ATOM 638 C C . THR A 1 80 ? 8.022 10.545 -16.910 1.00 92.94 80 THR A C 1
ATOM 640 O O . THR A 1 80 ? 8.450 9.586 -17.547 1.00 92.94 80 THR A O 1
ATOM 643 N N . GLU A 1 81 ? 7.780 11.721 -17.485 1.00 91.88 81 GLU A N 1
ATOM 644 C CA . GLU A 1 81 ? 8.143 12.045 -18.872 1.00 91.88 81 GLU A CA 1
ATOM 645 C C . GLU A 1 81 ? 9.642 12.376 -19.017 1.00 91.88 81 GLU A C 1
ATOM 647 O O . GLU A 1 81 ? 10.174 12.412 -20.129 1.00 91.88 81 GLU A O 1
ATOM 652 N N . LEU A 1 82 ? 10.328 12.632 -17.895 1.00 89.56 82 LEU A N 1
ATOM 653 C CA . LEU A 1 82 ? 11.750 12.962 -17.851 1.00 89.56 82 LEU A CA 1
ATOM 654 C C . LEU A 1 82 ? 12.627 11.724 -18.067 1.00 89.56 82 LEU A C 1
ATOM 656 O O . LEU A 1 82 ? 12.264 10.601 -17.722 1.00 89.56 82 LEU A O 1
ATOM 660 N N . THR A 1 83 ? 13.846 11.944 -18.559 1.00 89.25 83 THR A N 1
ATOM 661 C CA . THR A 1 83 ? 14.877 10.902 -18.566 1.00 89.25 83 THR A CA 1
ATOM 662 C C . THR A 1 83 ? 15.257 10.545 -17.130 1.00 89.25 83 THR A C 1
ATOM 664 O O . THR A 1 83 ? 15.763 11.391 -16.388 1.00 89.25 83 THR A O 1
ATOM 667 N N . VAL A 1 84 ? 15.042 9.287 -16.744 1.00 90.56 84 VAL A N 1
ATOM 668 C CA . VAL A 1 84 ? 15.355 8.802 -15.396 1.00 90.56 84 VAL A CA 1
ATOM 669 C C . VAL A 1 84 ? 16.862 8.890 -15.139 1.00 90.56 84 VAL A C 1
ATOM 671 O O . VAL A 1 84 ? 17.689 8.433 -15.926 1.00 90.56 84 VAL A O 1
ATOM 674 N N . SER A 1 85 ? 17.216 9.511 -14.020 1.00 91.44 85 SER A N 1
ATOM 675 C CA . SER A 1 85 ? 18.574 9.629 -13.484 1.00 91.44 85 SER A CA 1
ATOM 676 C C . SER A 1 85 ? 18.488 9.697 -11.963 1.00 91.44 85 SER A C 1
ATOM 678 O O . SER A 1 85 ? 17.411 9.964 -11.433 1.00 91.44 85 SER A O 1
ATOM 680 N N . GLU A 1 86 ? 19.604 9.517 -11.258 1.00 93.00 86 GLU A N 1
ATOM 681 C CA . GLU A 1 86 ? 19.648 9.623 -9.790 1.00 93.00 86 GLU A CA 1
ATOM 682 C C . GLU A 1 86 ? 19.039 10.946 -9.298 1.00 93.00 86 GLU A C 1
ATOM 684 O O . GLU A 1 86 ? 18.165 10.951 -8.439 1.00 93.00 86 GLU A O 1
ATOM 689 N N . THR A 1 87 ? 19.372 12.062 -9.953 1.00 95.12 87 THR A N 1
ATOM 690 C CA . THR A 1 87 ? 18.822 13.383 -9.621 1.00 95.12 87 THR A CA 1
ATOM 691 C C . THR A 1 87 ? 17.306 13.473 -9.814 1.00 95.12 87 THR A C 1
ATOM 693 O O . THR A 1 87 ? 16.623 14.105 -9.010 1.00 95.12 87 THR A O 1
ATOM 696 N N . VAL A 1 88 ? 16.759 12.862 -10.871 1.00 93.06 88 VAL A N 1
ATOM 697 C CA . VAL A 1 88 ? 15.303 12.835 -11.102 1.00 93.06 88 VAL A CA 1
ATOM 698 C C . VAL A 1 88 ? 14.628 11.943 -10.066 1.00 93.06 88 VAL A C 1
ATOM 700 O O . VAL A 1 88 ? 13.629 12.344 -9.477 1.00 93.06 88 VAL A O 1
ATOM 703 N N . THR A 1 89 ? 15.198 10.774 -9.787 1.00 93.88 89 THR A N 1
ATOM 704 C CA . THR A 1 89 ? 14.696 9.866 -8.753 1.00 93.88 89 THR A CA 1
ATOM 705 C C . THR A 1 89 ? 14.642 10.557 -7.391 1.00 93.88 89 THR A C 1
ATOM 707 O O . THR A 1 89 ? 13.598 10.532 -6.737 1.00 93.88 89 THR A O 1
ATOM 710 N N . ASP A 1 90 ? 15.706 11.253 -6.993 1.00 95.38 90 ASP A N 1
ATOM 711 C CA . ASP A 1 90 ? 15.756 12.022 -5.747 1.00 95.38 90 ASP A CA 1
ATOM 712 C C . ASP A 1 90 ? 14.725 13.155 -5.731 1.00 95.38 90 ASP A C 1
ATOM 714 O O . ASP A 1 90 ? 14.048 13.378 -4.726 1.00 95.38 90 ASP A O 1
ATOM 718 N N . LEU A 1 91 ? 14.548 13.863 -6.850 1.00 94.50 91 LEU A N 1
ATOM 719 C CA . LEU A 1 91 ? 13.569 14.946 -6.962 1.00 94.50 91 LEU A CA 1
ATOM 720 C C . LEU A 1 91 ? 12.128 14.457 -6.756 1.00 94.50 91 LEU A C 1
ATOM 722 O O . LEU A 1 91 ? 11.333 15.137 -6.108 1.00 94.50 91 LEU A O 1
ATOM 726 N N . ILE A 1 92 ? 11.778 13.303 -7.323 1.00 93.94 92 ILE A N 1
ATOM 727 C CA . ILE A 1 92 ? 10.434 12.718 -7.219 1.00 93.94 92 ILE A CA 1
ATOM 728 C C . ILE A 1 92 ? 10.215 12.152 -5.818 1.00 93.94 92 ILE A C 1
ATOM 730 O O . ILE A 1 92 ? 9.185 12.401 -5.185 1.00 93.94 92 ILE A O 1
ATOM 734 N N . THR A 1 93 ? 11.196 11.407 -5.314 1.00 94.12 93 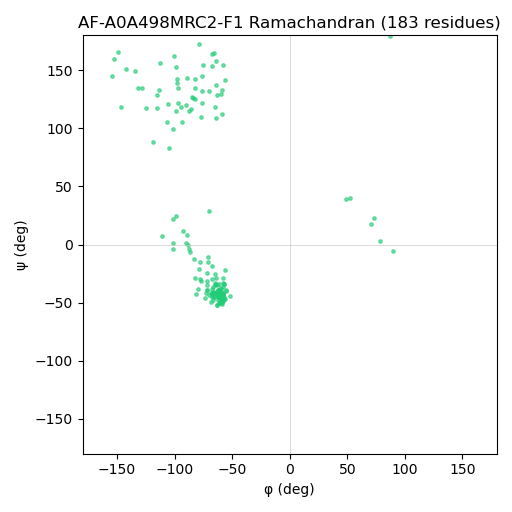THR A N 1
ATOM 735 C CA . THR A 1 93 ? 11.058 10.655 -4.066 1.00 94.12 93 THR A CA 1
ATOM 736 C C . THR A 1 93 ? 11.190 11.543 -2.838 1.00 94.12 93 THR A C 1
ATOM 738 O O . THR A 1 93 ? 10.525 11.267 -1.849 1.00 94.12 93 THR A O 1
ATOM 741 N N . SER A 1 94 ? 11.949 12.643 -2.882 1.00 94.25 94 SER A N 1
ATOM 742 C CA . SER A 1 94 ? 12.101 13.574 -1.748 1.00 94.25 94 SER A CA 1
ATOM 743 C C . SER A 1 94 ? 10.851 14.411 -1.443 1.00 94.25 94 SER A C 1
ATOM 745 O O . SER A 1 94 ? 10.779 15.057 -0.393 1.00 94.25 94 SER A O 1
ATOM 747 N N . ARG A 1 95 ? 9.837 14.402 -2.321 1.00 93.69 95 ARG A N 1
ATOM 748 C CA . ARG A 1 95 ? 8.582 15.128 -2.087 1.00 93.69 95 ARG A CA 1
ATOM 749 C C . ARG A 1 95 ? 7.859 14.552 -0.861 1.00 93.69 95 ARG A C 1
ATOM 751 O O . ARG A 1 95 ? 7.727 13.332 -0.752 1.00 93.69 95 ARG A O 1
ATOM 758 N N . PRO A 1 96 ? 7.294 15.391 0.029 1.00 92.56 96 PRO A N 1
ATOM 759 C CA . PRO A 1 96 ? 6.614 14.905 1.230 1.00 92.56 96 PRO A CA 1
ATOM 760 C C . PRO A 1 96 ? 5.451 13.944 0.957 1.00 92.56 96 PRO A C 1
ATOM 762 O O . PRO A 1 96 ? 5.182 13.065 1.769 1.00 92.56 96 PRO A O 1
ATOM 765 N N . GLU A 1 97 ? 4.731 14.117 -0.154 1.00 90.00 97 GLU A N 1
ATOM 766 C CA . GLU A 1 97 ? 3.643 13.208 -0.534 1.00 90.00 97 GLU A CA 1
ATOM 767 C C . GLU A 1 97 ? 4.172 11.855 -1.019 1.00 90.00 97 GLU A C 1
ATOM 769 O O . GLU A 1 97 ? 3.659 10.823 -0.588 1.00 90.00 97 GLU A O 1
ATOM 774 N N . SER A 1 98 ? 5.240 11.857 -1.823 1.00 93.00 98 SER A N 1
ATOM 775 C CA . SER A 1 98 ? 5.930 10.645 -2.270 1.00 93.00 98 SER A CA 1
ATOM 776 C C . SER A 1 98 ? 6.474 9.852 -1.087 1.00 93.00 98 SER A C 1
ATOM 778 O O . SER A 1 98 ? 6.167 8.671 -0.969 1.00 93.00 98 SER A O 1
ATOM 780 N N . GLN A 1 99 ? 7.192 10.500 -0.161 1.00 94.25 99 GLN A N 1
ATOM 781 C CA . GLN A 1 99 ? 7.710 9.849 1.051 1.00 94.25 99 GLN A CA 1
ATOM 782 C C . GLN A 1 99 ? 6.597 9.193 1.869 1.00 94.25 99 GLN A C 1
ATOM 784 O O . GLN A 1 99 ? 6.692 8.020 2.210 1.00 94.25 99 GLN A O 1
ATOM 789 N N . LYS A 1 100 ? 5.487 9.906 2.107 1.00 91.94 100 LYS A N 1
ATOM 790 C CA . LYS A 1 100 ? 4.334 9.331 2.816 1.00 91.94 100 LYS A CA 1
ATOM 791 C C . LYS A 1 100 ? 3.795 8.087 2.118 1.00 91.94 100 LYS A C 1
ATOM 793 O O . LYS A 1 100 ? 3.451 7.120 2.791 1.00 91.94 100 LYS A O 1
ATOM 798 N N . LEU A 1 101 ? 3.687 8.111 0.791 1.00 92.00 101 LEU A N 1
ATOM 799 C CA . LEU A 1 101 ? 3.169 6.976 0.036 1.00 92.00 101 LEU A CA 1
ATOM 800 C C . LEU A 1 101 ? 4.131 5.780 0.071 1.00 92.00 101 LEU A C 1
ATOM 802 O O . LEU A 1 101 ? 3.687 4.651 0.276 1.00 92.00 101 LEU A O 1
ATOM 806 N N . ILE A 1 102 ? 5.431 6.040 -0.067 1.00 93.88 102 ILE A N 1
ATOM 807 C CA . ILE A 1 102 ? 6.499 5.042 0.055 1.00 93.88 102 ILE A CA 1
ATOM 808 C C . ILE A 1 102 ? 6.450 4.389 1.445 1.00 93.88 102 ILE A C 1
ATOM 810 O O . ILE A 1 102 ? 6.393 3.164 1.545 1.00 93.88 102 ILE A O 1
ATOM 814 N N . ASP A 1 103 ? 6.361 5.186 2.512 1.00 92.88 103 ASP A N 1
ATOM 815 C CA . ASP A 1 103 ? 6.267 4.700 3.895 1.00 92.88 103 ASP A CA 1
ATOM 816 C C . ASP A 1 103 ? 5.010 3.848 4.134 1.00 92.88 103 ASP A C 1
ATOM 818 O O . ASP A 1 103 ? 5.049 2.813 4.811 1.00 92.88 103 ASP A O 1
ATOM 822 N N . LEU A 1 104 ? 3.874 4.257 3.559 1.00 88.88 104 LEU A N 1
ATOM 823 C CA . LEU A 1 104 ? 2.626 3.493 3.626 1.00 88.88 104 LEU A CA 1
ATOM 824 C C . LEU A 1 104 ? 2.735 2.136 2.910 1.00 88.88 104 LEU A C 1
ATOM 826 O O . LEU A 1 104 ? 2.079 1.183 3.333 1.00 88.88 104 LEU A O 1
ATOM 830 N N . CYS A 1 105 ? 3.588 2.036 1.888 1.00 90.81 105 CYS A N 1
ATOM 831 C CA . CYS A 1 105 ? 3.838 0.832 1.090 1.00 90.81 105 CYS A CA 1
ATOM 832 C C . CYS A 1 105 ? 5.099 0.067 1.526 1.00 90.81 105 CYS A C 1
ATOM 834 O O . CYS A 1 105 ? 5.721 -0.624 0.728 1.00 90.81 105 CYS A O 1
ATOM 836 N N . GLY A 1 106 ? 5.527 0.208 2.784 1.00 89.94 106 GLY A N 1
ATOM 837 C CA . GLY A 1 106 ? 6.645 -0.579 3.314 1.00 89.94 106 GLY A CA 1
ATOM 838 C C . GLY A 1 106 ? 8.018 -0.212 2.740 1.00 89.94 106 GLY A C 1
ATOM 839 O O . GLY A 1 106 ? 8.954 -0.995 2.876 1.00 89.94 106 GLY A O 1
ATOM 840 N N . GLY A 1 107 ? 8.150 0.963 2.119 1.00 93.25 107 GLY A N 1
ATOM 841 C CA . GLY A 1 107 ? 9.419 1.494 1.620 1.00 93.25 107 GLY A CA 1
ATOM 842 C C . GLY A 1 107 ? 9.769 1.107 0.182 1.00 93.25 107 GLY A C 1
ATOM 843 O O . GLY A 1 107 ? 10.760 1.606 -0.345 1.00 93.25 107 GLY A O 1
ATOM 844 N N . GLN A 1 108 ? 8.977 0.249 -0.466 1.00 94.31 108 GLN A N 1
ATOM 845 C CA . GLN A 1 108 ? 9.272 -0.244 -1.812 1.00 94.31 108 GLN A CA 1
ATOM 846 C C . GLN A 1 108 ? 8.817 0.763 -2.873 1.00 94.31 108 GLN A C 1
ATOM 848 O O . GLN A 1 108 ? 7.641 1.140 -2.931 1.00 94.31 108 GLN A O 1
ATOM 853 N N . TYR A 1 109 ? 9.731 1.178 -3.751 1.00 95.44 109 TYR A N 1
ATOM 854 C CA . TYR A 1 109 ? 9.406 2.070 -4.862 1.00 95.44 109 TYR A CA 1
ATOM 855 C C . TYR A 1 109 ? 10.341 1.911 -6.060 1.00 95.44 109 TYR A C 1
ATOM 857 O O . TYR A 1 109 ? 11.474 1.462 -5.923 1.00 95.44 109 TYR A O 1
ATOM 865 N N . CYS A 1 110 ? 9.880 2.350 -7.227 1.00 94.88 110 CYS A N 1
ATOM 866 C CA . CYS A 1 110 ? 10.661 2.463 -8.453 1.00 94.88 110 CYS A CA 1
ATOM 867 C C . CYS A 1 110 ? 10.238 3.731 -9.215 1.00 94.88 110 CYS A C 1
ATOM 869 O O . CYS A 1 110 ? 9.093 4.165 -9.098 1.00 94.88 110 CYS A O 1
ATOM 871 N N . VAL A 1 111 ? 11.149 4.326 -9.986 1.00 94.12 111 VAL A N 1
ATOM 872 C CA . VAL A 1 111 ? 10.864 5.444 -10.898 1.00 94.12 111 VAL A CA 1
ATOM 873 C C . VAL A 1 111 ? 11.103 4.961 -12.323 1.00 94.12 111 VAL A C 1
ATOM 875 O O . VAL A 1 111 ? 12.166 4.418 -12.611 1.00 94.12 111 VAL A O 1
ATOM 878 N N . MET A 1 112 ? 10.128 5.158 -13.205 1.00 92.50 112 MET A N 1
ATOM 879 C CA . MET A 1 112 ? 10.155 4.684 -14.587 1.00 92.50 112 MET A CA 1
ATOM 880 C C . MET A 1 112 ? 9.853 5.819 -15.567 1.00 92.50 112 MET A C 1
ATOM 882 O O . MET A 1 112 ? 8.913 6.593 -15.369 1.00 92.50 112 MET A O 1
ATOM 886 N N . GLY A 1 113 ? 10.646 5.909 -16.636 1.00 91.75 113 GLY A N 1
ATOM 887 C CA . GLY A 1 113 ? 10.426 6.865 -17.714 1.00 91.75 113 GLY A CA 1
ATOM 888 C C . GLY A 1 113 ? 9.385 6.354 -18.710 1.00 91.75 113 GLY A C 1
ATOM 889 O O . GLY A 1 113 ? 9.453 5.207 -19.144 1.00 91.75 113 GLY A O 1
ATOM 890 N N . LEU A 1 114 ? 8.439 7.206 -19.109 1.00 88.38 114 LEU A N 1
ATOM 891 C CA . LEU A 1 114 ? 7.413 6.871 -20.108 1.00 88.38 114 LEU A CA 1
ATOM 892 C C . LEU A 1 114 ? 7.934 6.931 -21.554 1.00 88.38 114 LEU A C 1
ATOM 894 O O . LEU A 1 114 ? 7.370 6.294 -22.437 1.00 88.38 114 LEU A O 1
ATOM 898 N N . ASN A 1 115 ? 9.031 7.658 -21.782 1.00 86.25 115 ASN A N 1
ATOM 899 C CA . ASN A 1 115 ? 9.642 7.865 -23.102 1.00 86.25 115 ASN A CA 1
ATOM 900 C C . ASN A 1 115 ? 10.869 6.978 -23.346 1.00 86.25 115 ASN A C 1
ATOM 902 O O . ASN A 1 115 ? 11.749 7.315 -24.143 1.00 86.25 115 ASN A O 1
ATOM 906 N N . GLU A 1 116 ? 10.979 5.871 -22.619 1.00 80.44 116 GLU A N 1
ATOM 907 C CA . GLU A 1 116 ? 12.095 4.955 -22.787 1.00 80.44 116 GLU A CA 1
ATOM 908 C C . GLU A 1 116 ? 11.945 4.091 -24.045 1.00 80.44 116 GLU A C 1
ATOM 910 O O . GLU A 1 116 ? 10.832 3.718 -24.416 1.00 80.44 116 GLU A O 1
ATOM 915 N N . PRO A 1 117 ? 13.056 3.761 -24.725 1.00 83.12 117 PRO A N 1
ATOM 916 C CA . PRO A 1 117 ? 13.005 2.892 -25.893 1.00 83.12 117 PRO A CA 1
ATOM 917 C C . PRO A 1 117 ? 12.610 1.462 -25.495 1.00 83.12 117 PRO A C 1
ATOM 919 O O . PRO A 1 117 ? 12.939 1.008 -24.405 1.00 83.12 117 PRO A O 1
ATOM 922 N N . ASP A 1 118 ? 12.007 0.704 -26.413 1.00 79.81 118 ASP A N 1
ATOM 923 C CA . ASP A 1 118 ? 11.536 -0.674 -26.164 1.00 79.81 118 ASP A CA 1
ATOM 924 C C . ASP A 1 118 ? 12.626 -1.643 -25.660 1.00 79.81 118 ASP A C 1
ATOM 926 O O . ASP A 1 118 ? 12.333 -2.678 -25.067 1.00 79.81 118 ASP A O 1
ATOM 930 N N . ASN A 1 119 ? 13.901 -1.332 -25.910 1.00 80.81 119 ASN A N 1
ATOM 931 C CA . ASN A 1 119 ? 15.051 -2.106 -25.442 1.00 80.81 119 ASN A CA 1
ATOM 932 C C . ASN A 1 119 ? 15.619 -1.617 -24.097 1.00 80.81 119 ASN A C 1
ATOM 934 O O . ASN A 1 119 ? 16.733 -2.013 -23.733 1.00 80.81 119 ASN A O 1
ATOM 938 N N . SER A 1 120 ? 14.904 -0.743 -23.382 1.00 86.00 120 SER A N 1
ATOM 939 C CA . SER A 1 120 ? 15.326 -0.272 -22.068 1.00 86.00 120 SER A CA 1
ATOM 940 C C . SER A 1 120 ? 15.363 -1.414 -21.056 1.00 86.00 120 SER A C 1
ATOM 942 O O . SER A 1 120 ? 14.736 -2.468 -21.201 1.00 86.00 120 SER A O 1
ATOM 944 N N . ARG A 1 121 ? 16.149 -1.212 -19.999 1.00 86.50 121 ARG A N 1
ATOM 945 C CA . ARG A 1 121 ? 16.287 -2.193 -18.922 1.00 86.50 121 ARG A CA 1
ATOM 946 C C . ARG A 1 121 ? 15.250 -2.017 -17.819 1.00 86.50 121 ARG A C 1
ATOM 948 O O . ARG A 1 121 ? 15.233 -2.841 -16.913 1.00 86.50 121 ARG A O 1
ATOM 955 N N . SER A 1 122 ? 14.359 -1.035 -17.915 1.00 86.12 122 SER A N 1
ATOM 956 C CA . SER A 1 122 ? 13.488 -0.646 -16.804 1.00 86.12 122 SER A CA 1
ATOM 957 C C . SER A 1 122 ? 12.477 -1.716 -16.422 1.00 86.12 122 SER A C 1
ATOM 959 O O . SER A 1 122 ? 12.302 -1.987 -15.238 1.00 86.12 122 SER A O 1
ATOM 961 N N . VAL A 1 123 ? 11.860 -2.402 -17.390 1.00 88.06 123 VAL A N 1
ATOM 962 C CA . VAL A 1 123 ? 10.969 -3.536 -17.081 1.00 88.06 123 VAL A CA 1
ATOM 963 C C . VAL A 1 123 ? 11.757 -4.730 -16.514 1.00 88.06 123 VAL A C 1
ATOM 965 O O . VAL A 1 123 ? 11.382 -5.219 -15.447 1.00 88.06 123 VAL A O 1
ATOM 968 N N . PRO A 1 124 ? 12.863 -5.198 -17.133 1.00 89.88 124 PRO A N 1
ATOM 969 C CA . PRO A 1 124 ? 13.708 -6.233 -16.531 1.00 89.88 124 PRO A CA 1
ATOM 970 C C . PRO A 1 124 ? 14.222 -5.898 -15.122 1.00 89.88 124 PRO A C 1
ATOM 972 O O . PRO A 1 124 ? 14.269 -6.779 -14.266 1.00 89.88 124 PRO A O 1
ATOM 975 N N . GLU A 1 125 ? 14.607 -4.648 -14.867 1.00 90.88 125 GLU A N 1
ATOM 976 C CA . GLU A 1 125 ? 15.099 -4.187 -13.564 1.00 90.88 125 GLU A CA 1
ATOM 977 C C . GLU A 1 125 ? 13.978 -4.110 -12.527 1.00 90.88 125 GLU A C 1
ATOM 979 O O . GLU A 1 125 ? 14.180 -4.555 -11.400 1.00 90.88 125 GLU A O 1
ATOM 984 N N . LEU A 1 126 ? 12.781 -3.660 -12.916 1.00 92.25 126 LEU A N 1
ATOM 985 C CA . LEU A 1 126 ? 11.588 -3.698 -12.069 1.00 92.25 126 LEU A CA 1
ATOM 986 C C . LEU A 1 126 ? 11.240 -5.131 -11.647 1.00 92.25 126 LEU A C 1
ATOM 988 O O . LEU A 1 126 ? 10.994 -5.390 -10.471 1.00 92.25 126 LEU A O 1
ATOM 992 N N . LEU A 1 127 ? 11.233 -6.070 -12.597 1.00 91.62 127 LEU A N 1
ATOM 993 C CA . LEU A 1 127 ? 10.944 -7.477 -12.312 1.00 91.62 127 LEU A CA 1
ATOM 994 C C . LEU A 1 127 ? 12.006 -8.089 -11.400 1.00 91.62 127 LEU A C 1
ATOM 996 O O . LEU A 1 127 ? 11.664 -8.791 -10.451 1.00 91.62 127 LEU A O 1
ATOM 1000 N N . LYS A 1 128 ? 13.283 -7.783 -11.648 1.00 92.06 128 LYS A N 1
ATOM 1001 C CA . LYS A 1 128 ? 14.373 -8.217 -10.776 1.00 92.06 128 LYS A CA 1
ATOM 1002 C C . LYS A 1 128 ? 14.226 -7.647 -9.364 1.00 92.06 128 LYS A C 1
ATOM 1004 O O . LYS A 1 128 ? 14.420 -8.384 -8.409 1.00 92.06 128 LYS A O 1
ATOM 1009 N N . TYR A 1 129 ? 13.843 -6.379 -9.222 1.00 93.56 129 TYR A N 1
ATOM 1010 C CA . TYR A 1 129 ? 13.579 -5.788 -7.912 1.00 93.56 129 TYR A CA 1
ATOM 1011 C C . TYR A 1 129 ? 12.466 -6.562 -7.195 1.00 93.56 129 TYR A C 1
ATOM 1013 O O . TYR A 1 129 ? 12.675 -7.029 -6.081 1.00 93.56 129 TYR A O 1
ATOM 1021 N N . ILE A 1 130 ? 11.322 -6.794 -7.843 1.00 92.06 130 ILE A N 1
ATOM 1022 C CA . ILE A 1 130 ? 10.220 -7.565 -7.240 1.00 92.06 130 ILE A CA 1
ATOM 1023 C C . ILE A 1 130 ? 10.687 -8.959 -6.782 1.00 92.06 130 ILE A C 1
ATOM 1025 O O . ILE A 1 130 ? 10.290 -9.414 -5.713 1.00 92.06 130 ILE A O 1
ATOM 1029 N N . GLU A 1 131 ? 11.552 -9.627 -7.548 1.00 89.94 131 GLU A N 1
ATOM 1030 C CA . GLU A 1 131 ? 12.153 -10.906 -7.143 1.00 89.94 131 GLU A CA 1
ATOM 1031 C C . GLU A 1 131 ? 13.090 -10.758 -5.930 1.00 89.94 131 GLU A C 1
ATOM 1033 O O . GLU A 1 131 ? 13.030 -11.559 -4.995 1.00 89.94 131 GLU A O 1
ATOM 1038 N N . ASP A 1 132 ? 13.919 -9.714 -5.918 1.00 91.69 132 ASP A N 1
ATOM 1039 C CA . ASP A 1 132 ? 14.894 -9.427 -4.863 1.00 91.69 132 ASP A CA 1
ATOM 1040 C C . ASP A 1 132 ? 14.236 -8.957 -3.548 1.00 91.69 132 ASP A C 1
ATOM 1042 O O . ASP A 1 132 ? 14.879 -9.010 -2.497 1.00 91.69 132 ASP A O 1
ATOM 1046 N N . MET A 1 133 ? 12.951 -8.561 -3.559 1.00 89.38 133 MET A N 1
ATOM 1047 C CA . MET A 1 133 ? 12.193 -8.267 -2.331 1.00 89.38 133 MET A CA 1
ATOM 1048 C C . MET A 1 133 ? 12.157 -9.473 -1.380 1.00 89.38 133 MET A C 1
ATOM 1050 O O . MET A 1 133 ? 12.095 -9.285 -0.166 1.00 89.38 133 MET A O 1
ATOM 1054 N N . ASN A 1 134 ? 12.237 -10.702 -1.913 1.00 85.88 134 ASN A N 1
ATOM 1055 C CA . ASN A 1 134 ? 12.269 -11.953 -1.145 1.00 85.88 134 ASN A CA 1
ATOM 1056 C C . ASN A 1 134 ? 11.116 -12.074 -0.123 1.00 85.88 134 ASN A C 1
ATOM 1058 O O . ASN A 1 134 ? 11.298 -12.533 1.007 1.00 85.88 134 ASN A O 1
ATOM 1062 N N . ILE A 1 135 ? 9.925 -11.634 -0.532 1.00 90.50 135 ILE A N 1
ATOM 1063 C CA . ILE A 1 135 ? 8.682 -11.701 0.243 1.00 90.50 135 ILE A CA 1
ATOM 1064 C C . ILE A 1 135 ? 7.896 -12.927 -0.229 1.00 90.50 135 ILE A C 1
ATOM 1066 O O . ILE A 1 135 ? 7.843 -13.217 -1.427 1.00 90.50 135 ILE A O 1
ATOM 1070 N N . GLU A 1 136 ? 7.294 -13.666 0.705 1.00 92.12 136 GLU A N 1
ATOM 1071 C CA . GLU A 1 136 ? 6.357 -14.736 0.350 1.00 92.12 136 GLU A CA 1
ATOM 1072 C C . GLU A 1 136 ? 5.191 -14.139 -0.452 1.00 92.12 136 GLU A C 1
ATOM 1074 O O . GLU A 1 136 ? 4.608 -13.163 0.005 1.00 92.12 136 GLU A O 1
ATOM 1079 N N . PRO A 1 137 ? 4.814 -14.686 -1.620 1.00 92.75 137 PRO A N 1
ATOM 1080 C CA . PRO A 1 137 ? 3.738 -14.103 -2.410 1.00 92.75 137 PRO A CA 1
ATOM 1081 C C . PRO A 1 137 ? 2.425 -13.985 -1.628 1.00 92.75 137 PRO A C 1
ATOM 1083 O O . PRO A 1 137 ? 2.007 -14.903 -0.916 1.00 92.75 137 PRO A O 1
ATOM 1086 N N . TYR A 1 138 ? 1.710 -12.883 -1.845 1.00 92.56 138 TYR A N 1
ATOM 1087 C CA . TYR A 1 138 ? 0.445 -12.616 -1.181 1.00 92.56 138 TYR A CA 1
ATOM 1088 C C . TYR A 1 138 ? -0.604 -13.662 -1.575 1.00 92.56 138 TYR A C 1
ATOM 1090 O O . TYR A 1 138 ? -1.102 -13.692 -2.709 1.00 92.56 138 TYR A O 1
ATOM 1098 N N . SER A 1 139 ? -0.942 -14.531 -0.624 1.00 91.62 139 SER A N 1
ATOM 1099 C CA . SER A 1 139 ? -1.793 -15.699 -0.848 1.00 91.62 139 SER A CA 1
ATOM 1100 C C . SER A 1 139 ? -3.239 -15.478 -0.403 1.00 91.62 139 SER A C 1
ATOM 1102 O O . SER A 1 139 ? -3.547 -14.605 0.413 1.00 91.62 139 SER A O 1
ATOM 1104 N N . LEU A 1 140 ? -4.160 -16.320 -0.895 1.00 89.81 140 LEU A N 1
ATOM 1105 C CA . LEU A 1 140 ? -5.576 -16.268 -0.498 1.00 89.81 140 LEU A CA 1
ATOM 1106 C C . LEU A 1 140 ? -5.751 -16.424 1.019 1.00 89.81 140 LEU A C 1
ATOM 1108 O O . LEU A 1 140 ? -6.628 -15.795 1.607 1.00 89.81 140 LEU A O 1
ATOM 1112 N N . GLN A 1 141 ? -4.893 -17.216 1.664 1.00 90.88 141 GLN A N 1
ATOM 1113 C CA . GLN A 1 141 ? -4.917 -17.378 3.116 1.00 90.88 141 GLN A CA 1
ATOM 1114 C C . GLN A 1 141 ? -4.558 -16.076 3.840 1.00 90.88 141 GLN A C 1
ATOM 1116 O O . GLN A 1 141 ? -5.227 -15.718 4.811 1.00 90.88 141 GLN A O 1
ATOM 1121 N N . MET A 1 142 ? -3.554 -15.339 3.351 1.00 92.94 142 MET A N 1
ATOM 1122 C CA . MET A 1 142 ? -3.197 -14.027 3.901 1.00 92.94 142 MET A CA 1
ATOM 1123 C C . MET A 1 142 ? -4.355 -13.042 3.761 1.00 92.94 142 MET A C 1
ATOM 1125 O O . MET A 1 142 ? -4.697 -12.372 4.734 1.00 92.94 142 MET A O 1
ATOM 1129 N N . TYR A 1 143 ? -5.023 -13.031 2.604 1.00 91.00 143 TYR A N 1
ATOM 1130 C CA . TYR A 1 143 ? -6.210 -12.205 2.387 1.00 91.00 143 TYR A CA 1
ATOM 1131 C C . TYR A 1 143 ? -7.350 -12.535 3.354 1.00 91.00 143 TYR A C 1
ATOM 1133 O O . TYR A 1 143 ? -7.903 -11.641 3.994 1.00 91.00 143 TYR A O 1
ATOM 1141 N N . VAL A 1 144 ? -7.700 -13.815 3.507 1.00 91.12 144 VAL A N 1
ATOM 1142 C CA . VAL A 1 144 ? -8.761 -14.231 4.439 1.00 91.12 144 VAL A CA 1
ATOM 1143 C C . VAL A 1 144 ? -8.415 -13.810 5.868 1.00 91.12 144 VAL A C 1
ATOM 1145 O O . VAL A 1 144 ? -9.241 -13.190 6.539 1.00 91.12 144 VAL A O 1
ATOM 1148 N N . LYS A 1 145 ? -7.172 -14.040 6.299 1.00 93.00 145 LYS A N 1
ATOM 1149 C CA . LYS A 1 145 ? -6.686 -13.645 7.627 1.00 93.00 145 LYS A CA 1
ATOM 1150 C C . LYS A 1 145 ? -6.720 -12.127 7.837 1.00 93.00 145 LYS A C 1
ATOM 1152 O O . LYS A 1 145 ? -7.070 -11.668 8.925 1.00 93.00 145 LYS A O 1
ATOM 1157 N N . ALA A 1 146 ? -6.381 -11.341 6.818 1.00 91.69 146 ALA A N 1
ATOM 1158 C CA . ALA A 1 146 ? -6.516 -9.884 6.830 1.00 91.69 146 ALA A CA 1
ATOM 1159 C C . ALA A 1 146 ? -7.975 -9.455 7.060 1.00 91.69 146 ALA A C 1
ATOM 1161 O O . ALA A 1 146 ? -8.258 -8.656 7.958 1.00 91.69 146 ALA A O 1
ATOM 1162 N N . GLN A 1 147 ? -8.920 -10.044 6.320 1.00 90.12 147 GLN A N 1
ATOM 1163 C CA . GLN A 1 147 ? -10.347 -9.745 6.480 1.00 90.12 147 GLN A CA 1
ATOM 1164 C C . GLN A 1 147 ? -10.874 -10.133 7.871 1.00 90.12 147 GLN A C 1
ATOM 1166 O O . GLN A 1 147 ? -11.583 -9.347 8.501 1.00 90.12 147 GLN A O 1
ATOM 1171 N N . GLU A 1 148 ? -10.496 -11.300 8.396 1.00 93.69 148 GLU A N 1
ATOM 1172 C CA . GLU A 1 148 ? -10.864 -11.731 9.752 1.00 93.69 148 GLU A CA 1
ATOM 1173 C C . GLU A 1 148 ? -10.317 -10.780 10.824 1.00 93.69 148 GLU A C 1
ATOM 1175 O O . GLU A 1 148 ? -11.048 -10.337 11.714 1.00 93.69 148 GLU A O 1
ATOM 1180 N N . ASN A 1 149 ? -9.040 -10.402 10.716 1.00 93.12 149 ASN A N 1
ATOM 1181 C CA . ASN A 1 149 ? -8.416 -9.447 11.629 1.00 93.12 149 ASN A CA 1
ATOM 1182 C C . ASN A 1 149 ? -9.063 -8.067 11.560 1.00 93.12 149 ASN A C 1
ATOM 1184 O O . ASN A 1 149 ? -9.160 -7.387 12.582 1.00 93.12 149 ASN A O 1
ATOM 1188 N N . ARG A 1 150 ? -9.507 -7.634 10.379 1.00 90.19 150 ARG A N 1
ATOM 1189 C CA . ARG A 1 150 ? -10.246 -6.383 10.215 1.00 90.19 150 ARG A CA 1
ATOM 1190 C C . ARG A 1 150 ? -11.576 -6.427 10.967 1.00 90.19 150 ARG A C 1
ATOM 1192 O O . ARG A 1 150 ? -11.810 -5.558 11.803 1.00 90.19 150 ARG A O 1
ATOM 1199 N N . VAL A 1 151 ? -12.392 -7.460 10.748 1.00 92.31 151 VAL A N 1
ATOM 1200 C CA . VAL A 1 151 ? -13.678 -7.629 11.453 1.00 92.31 151 VAL A CA 1
ATOM 1201 C C . VAL A 1 151 ? -13.469 -7.685 12.968 1.00 92.31 151 VAL A C 1
ATOM 1203 O O . VAL A 1 151 ? -14.206 -7.051 13.729 1.00 92.31 151 VAL A O 1
ATOM 1206 N N . ARG A 1 152 ? -12.429 -8.396 13.419 1.00 95.19 152 ARG A N 1
ATOM 1207 C CA . ARG A 1 152 ? -12.062 -8.473 14.836 1.00 95.19 152 ARG A CA 1
ATOM 1208 C C . ARG A 1 152 ? -11.699 -7.098 15.410 1.00 95.19 152 ARG A C 1
ATOM 1210 O O . ARG A 1 152 ? -12.276 -6.713 16.425 1.00 95.19 152 ARG A O 1
ATOM 1217 N N . ARG A 1 153 ? -10.818 -6.333 14.747 1.00 93.81 153 ARG A N 1
ATOM 1218 C CA . ARG A 1 153 ? -10.428 -4.968 15.161 1.00 93.81 153 ARG A CA 1
ATOM 1219 C C . ARG A 1 153 ? -11.632 -4.028 15.248 1.00 93.81 153 ARG A C 1
ATOM 1221 O O . ARG A 1 153 ? -11.823 -3.373 16.268 1.00 93.81 153 ARG A O 1
ATOM 1228 N N . GLU A 1 154 ? -12.477 -4.001 14.217 1.00 93.81 154 GLU A N 1
ATOM 1229 C CA . GLU A 1 154 ? -13.678 -3.150 14.179 1.00 93.81 154 GLU A CA 1
ATOM 1230 C C . GLU A 1 154 ? -14.655 -3.498 15.321 1.00 93.81 154 GLU A C 1
ATOM 1232 O O . GLU A 1 154 ? -15.235 -2.614 15.962 1.00 93.81 154 GLU A O 1
ATOM 1237 N N . THR A 1 155 ? -14.792 -4.790 15.630 1.00 96.19 155 THR A N 1
ATOM 1238 C CA . THR A 1 155 ? -15.621 -5.287 16.736 1.00 96.19 155 THR A CA 1
ATOM 1239 C C . THR A 1 155 ? -15.057 -4.873 18.100 1.00 96.19 155 THR A C 1
ATOM 1241 O O . THR A 1 155 ? -15.791 -4.342 18.937 1.00 96.19 155 THR A O 1
ATOM 1244 N N . GLU A 1 156 ? -13.753 -5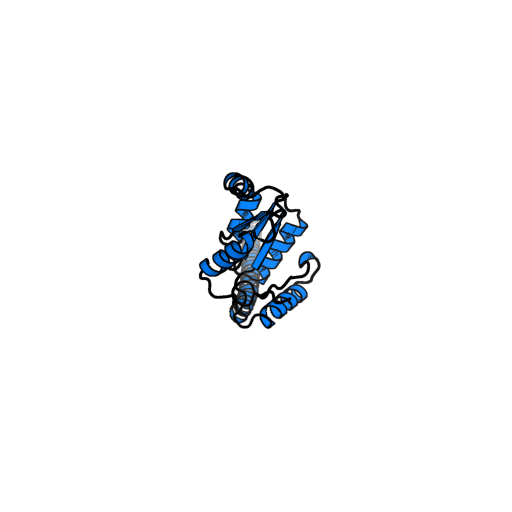.057 18.322 1.00 97.06 156 GLU A N 1
ATOM 1245 C CA . GLU A 1 156 ? -13.055 -4.649 19.550 1.00 97.06 156 GLU A CA 1
ATOM 1246 C C . GLU A 1 156 ? -13.159 -3.132 19.786 1.00 97.06 156 GLU A C 1
ATOM 1248 O O . GLU A 1 156 ? -13.473 -2.684 20.893 1.00 97.06 156 GLU A O 1
ATOM 1253 N N . GLU A 1 157 ? -12.974 -2.324 18.740 1.00 96.94 157 GLU A N 1
ATOM 1254 C CA . GLU A 1 157 ? -13.123 -0.869 18.812 1.00 96.94 157 GLU A CA 1
ATOM 1255 C C . GLU A 1 157 ? -14.547 -0.443 19.175 1.00 96.94 157 GLU A C 1
ATOM 1257 O O . GLU A 1 157 ? -14.732 0.482 19.975 1.00 96.94 157 GLU A O 1
ATOM 1262 N N . LYS A 1 158 ? -15.560 -1.114 18.614 1.00 97.25 158 LYS A N 1
ATOM 1263 C CA . LYS A 1 158 ? -16.967 -0.856 18.937 1.00 97.25 158 LYS A CA 1
ATOM 1264 C C . LYS A 1 158 ? -17.253 -1.137 20.410 1.00 97.25 158 LYS A C 1
ATOM 1266 O O . LYS A 1 158 ? -17.814 -0.274 21.087 1.00 97.25 158 LYS A O 1
ATOM 1271 N N . TYR A 1 159 ? -16.816 -2.285 20.930 1.00 97.38 159 TYR A N 1
ATOM 1272 C CA . TYR A 1 159 ? -16.973 -2.608 22.351 1.00 97.38 159 TYR A CA 1
ATOM 1273 C C . TYR A 1 159 ? -16.247 -1.611 23.254 1.00 97.38 159 TYR A C 1
ATOM 1275 O O . TYR A 1 159 ? -16.819 -1.148 24.240 1.00 97.38 159 TYR A O 1
ATOM 1283 N N . LYS A 1 160 ? -15.025 -1.205 22.897 1.00 97.81 160 LYS A N 1
ATOM 1284 C CA . LYS A 1 160 ? -14.258 -0.207 23.656 1.00 97.81 160 LYS A CA 1
ATOM 1285 C C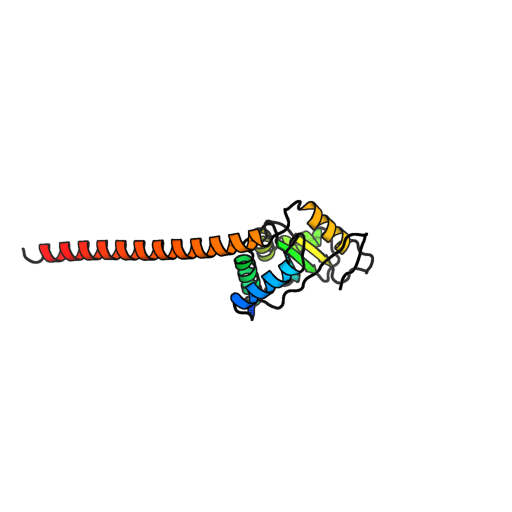 . LYS A 1 160 ? -14.960 1.155 23.705 1.00 97.81 160 LYS A C 1
ATOM 1287 O O . LYS A 1 160 ? -14.970 1.804 24.753 1.00 97.81 160 LYS A O 1
ATOM 1292 N N . LYS A 1 161 ? -15.558 1.597 22.591 1.00 97.50 161 LYS A N 1
ATOM 1293 C CA . LYS A 1 161 ? -16.338 2.847 22.522 1.00 97.50 161 LYS A CA 1
ATOM 1294 C C . LYS A 1 161 ? -17.589 2.779 23.400 1.00 97.50 161 LYS A C 1
ATOM 1296 O O . LYS A 1 161 ? -17.843 3.721 24.151 1.00 97.50 161 LYS A O 1
ATOM 1301 N N . GLU A 1 162 ? -18.333 1.675 23.346 1.00 97.50 162 GLU A N 1
ATOM 1302 C CA . GLU A 1 162 ? -19.524 1.477 24.183 1.00 97.50 162 GLU A CA 1
ATOM 1303 C C . GLU A 1 162 ? -19.177 1.387 25.674 1.00 97.50 162 GLU A C 1
ATOM 1305 O O . GLU A 1 162 ? -19.825 2.046 26.488 1.00 97.50 162 GLU A O 1
ATOM 1310 N N . LEU A 1 163 ? -18.102 0.679 26.037 1.00 97.69 163 LEU A N 1
ATOM 1311 C CA . LEU A 1 163 ? -17.631 0.600 27.422 1.00 97.69 163 LEU A CA 1
ATOM 1312 C C . LEU A 1 163 ? -17.295 1.993 27.972 1.00 97.69 163 LEU A C 1
ATOM 1314 O O . LEU A 1 163 ? -17.821 2.393 29.009 1.00 97.69 163 LEU A O 1
ATOM 1318 N N . LYS A 1 164 ? -16.523 2.788 27.221 1.00 98.06 164 LYS A N 1
ATOM 1319 C CA . LYS A 1 164 ? -16.190 4.172 27.594 1.00 98.06 164 LYS A CA 1
ATOM 1320 C C . LYS A 1 164 ? -17.441 5.049 27.738 1.00 98.06 164 LYS A C 1
ATOM 1322 O O . LYS A 1 164 ? -17.517 5.904 28.621 1.00 98.06 164 LYS A O 1
ATOM 1327 N N . ARG A 1 165 ? -18.448 4.842 26.884 1.00 97.56 165 ARG A N 1
ATOM 1328 C CA . ARG A 1 165 ? -19.733 5.552 26.962 1.00 97.56 165 ARG A CA 1
ATOM 1329 C C . ARG A 1 165 ? -20.511 5.176 28.224 1.00 97.56 165 ARG A C 1
ATOM 1331 O O . ARG A 1 165 ? -21.090 6.060 28.855 1.00 97.56 165 ARG A O 1
ATOM 1338 N N . MET A 1 166 ? -20.530 3.897 28.593 1.00 97.44 166 MET A N 1
ATOM 1339 C CA . MET A 1 166 ? -21.165 3.422 29.823 1.00 97.44 166 MET A CA 1
ATOM 1340 C C . MET A 1 166 ? -20.456 3.956 31.069 1.00 97.44 166 MET A C 1
ATOM 1342 O O . MET A 1 166 ? -21.123 4.469 31.964 1.00 97.44 166 MET A O 1
ATOM 1346 N N . GLU A 1 167 ? -19.125 3.923 31.104 1.00 97.31 167 GLU A N 1
ATOM 1347 C CA . GLU A 1 167 ? -18.327 4.481 32.202 1.00 97.31 167 GLU A CA 1
ATOM 1348 C C . GLU A 1 167 ? -18.611 5.971 32.422 1.00 97.31 167 GLU A C 1
ATOM 1350 O O . GLU A 1 167 ? -18.808 6.408 33.557 1.00 97.31 167 GLU A O 1
ATOM 1355 N N . ASN A 1 168 ? -18.693 6.754 31.342 1.00 96.88 168 ASN A N 1
ATOM 1356 C CA . ASN A 1 168 ? -19.029 8.174 31.430 1.00 96.88 168 ASN A CA 1
ATOM 1357 C C . ASN A 1 168 ? -20.442 8.395 31.994 1.00 96.88 168 ASN A C 1
ATOM 1359 O O . ASN A 1 168 ? -20.621 9.242 32.866 1.00 96.88 168 ASN A O 1
ATOM 1363 N N . LYS A 1 169 ? -21.431 7.596 31.568 1.00 96.19 169 LYS A N 1
ATOM 1364 C CA . LYS A 1 169 ? -22.794 7.656 32.125 1.00 96.19 169 LYS A CA 1
ATOM 1365 C C . LYS A 1 169 ? -22.820 7.312 33.613 1.00 96.19 169 LYS A C 1
ATOM 1367 O O . LYS A 1 169 ? -23.496 7.998 34.373 1.00 96.19 169 LYS A O 1
ATOM 1372 N N . ILE A 1 170 ? -22.088 6.279 34.037 1.00 96.06 170 ILE A N 1
ATOM 1373 C CA . ILE A 1 170 ? -21.999 5.889 35.453 1.00 96.06 170 ILE A CA 1
ATOM 1374 C C . ILE A 1 170 ? -21.437 7.049 36.284 1.00 96.06 170 ILE A C 1
ATOM 1376 O O . ILE A 1 170 ? -22.034 7.410 37.297 1.00 96.06 170 ILE A O 1
ATOM 1380 N N . LYS A 1 171 ? -20.355 7.689 35.823 1.00 95.25 171 LYS A N 1
ATOM 1381 C CA . LYS A 1 171 ? -19.771 8.864 36.491 1.00 95.25 171 LYS A CA 1
ATOM 1382 C C . LYS A 1 171 ? -20.758 10.031 36.582 1.00 95.25 171 LYS A C 1
ATOM 1384 O O . LYS A 1 171 ? -20.885 10.640 37.641 1.00 95.25 171 LYS A O 1
ATOM 1389 N N . GLU A 1 172 ? -21.489 10.329 35.508 1.00 94.19 172 GLU A N 1
ATOM 1390 C CA . GLU A 1 172 ? -22.513 11.383 35.520 1.00 94.19 172 GLU A CA 1
ATOM 1391 C C . GLU A 1 172 ? -23.654 11.090 36.500 1.00 94.19 172 GLU A C 1
ATOM 1393 O O . GLU A 1 172 ? -24.087 11.990 37.223 1.00 94.19 172 GLU A O 1
ATOM 1398 N N . PHE A 1 173 ? -24.148 9.849 36.540 1.00 92.69 173 PHE A N 1
ATOM 1399 C CA . PHE A 1 173 ? -25.199 9.457 37.480 1.00 92.69 173 PHE A CA 1
ATOM 1400 C C . PHE A 1 173 ? -24.729 9.558 38.931 1.00 92.69 173 PHE A C 1
ATOM 1402 O O . PHE A 1 173 ? -25.473 10.066 39.769 1.00 92.69 173 PHE A O 1
ATOM 1409 N N . GLN A 1 174 ? -23.490 9.153 39.220 1.00 90.38 174 GLN A N 1
ATOM 1410 C CA . GLN A 1 174 ? -22.894 9.311 40.546 1.00 90.38 174 GLN A CA 1
ATOM 1411 C C . GLN A 1 174 ? -22.832 10.792 40.950 1.00 90.38 174 GLN A C 1
ATOM 1413 O O . GLN A 1 174 ? -23.350 11.153 42.003 1.00 90.38 174 GLN A O 1
ATOM 1418 N N . LEU A 1 175 ? -22.303 11.673 40.091 1.00 86.88 175 LEU A N 1
ATOM 1419 C CA . LEU A 1 175 ? -22.209 13.117 40.363 1.00 86.88 175 LEU A CA 1
ATOM 1420 C C . LEU A 1 175 ? -23.578 13.777 40.608 1.00 86.88 175 LEU A C 1
ATOM 1422 O O . LEU A 1 175 ? -23.721 14.596 41.517 1.00 86.88 175 LEU A O 1
ATOM 1426 N N . LYS A 1 176 ? -24.602 13.408 39.827 1.00 84.56 176 LYS A N 1
ATOM 1427 C CA . LYS A 1 176 ? -25.972 13.919 40.006 1.00 84.56 176 LYS A CA 1
ATOM 1428 C C . LYS A 1 176 ? -26.602 13.447 41.319 1.00 84.56 176 LYS A C 1
ATOM 1430 O O . LYS A 1 176 ? -27.294 14.234 41.960 1.00 84.56 176 LYS A O 1
ATOM 1435 N N . GLY A 1 177 ? -26.327 12.209 41.735 1.00 74.00 177 GLY A N 1
ATOM 1436 C CA . GLY A 1 177 ? -26.755 11.678 43.031 1.00 74.00 177 GLY A CA 1
ATOM 1437 C C . GLY A 1 177 ? -26.182 12.475 44.207 1.00 74.00 177 GLY A C 1
ATOM 1438 O O . GLY A 1 177 ? -26.935 12.894 45.082 1.00 74.00 177 GLY A O 1
ATOM 1439 N N . PHE A 1 178 ? -24.881 12.788 44.190 1.00 61.78 178 PHE A N 1
ATOM 1440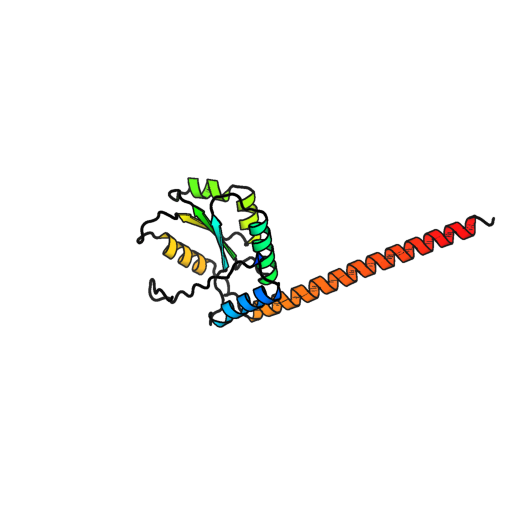 C CA . PHE A 1 178 ? -24.244 13.595 45.245 1.00 61.78 178 PHE A CA 1
ATOM 1441 C C . PHE A 1 178 ? -24.791 15.033 45.326 1.00 61.78 178 PHE A C 1
ATOM 1443 O O . PHE A 1 178 ? -24.931 15.580 46.418 1.00 61.78 178 PHE A O 1
ATOM 1450 N N . SER A 1 179 ? -25.168 15.644 44.196 1.00 60.38 179 SER A N 1
ATOM 1451 C CA . SER A 1 179 ? -25.746 16.998 44.180 1.00 60.38 179 SER A CA 1
ATOM 1452 C C . SER A 1 179 ? -27.179 17.082 44.725 1.00 60.38 179 SER A C 1
ATOM 1454 O O . SER A 1 179 ? -27.592 18.175 45.116 1.00 60.38 179 SER A O 1
ATOM 1456 N N . GLN A 1 180 ? -27.956 15.995 44.703 1.00 58.66 180 GLN A N 1
ATOM 1457 C CA . GLN A 1 180 ? -29.324 15.988 45.241 1.00 58.66 180 GLN A CA 1
ATOM 1458 C C . GLN A 1 180 ? -29.358 15.798 46.760 1.00 58.66 180 GLN A C 1
ATOM 1460 O O . GLN A 1 180 ? -30.253 16.334 47.405 1.00 58.66 180 GLN A O 1
ATOM 1465 N N . TYR A 1 181 ? -28.370 15.106 47.334 1.00 53.72 181 TYR A N 1
ATOM 1466 C CA . TYR A 1 181 ? -28.277 14.922 48.785 1.00 53.72 181 TYR A CA 1
ATOM 1467 C C . TYR A 1 181 ? -27.878 16.207 49.530 1.00 53.72 181 TYR A C 1
ATOM 1469 O O . TYR A 1 181 ? -28.416 16.467 50.594 1.00 53.72 181 TYR A O 1
ATOM 1477 N N . HIS A 1 182 ? -27.025 17.060 48.954 1.00 54.06 182 HIS A N 1
ATOM 1478 C CA . HIS A 1 182 ? -26.574 18.306 49.602 1.00 54.06 182 HIS A CA 1
ATOM 1479 C C . HIS A 1 182 ? -27.442 19.549 49.334 1.00 54.06 182 HIS A C 1
ATOM 1481 O O . HIS A 1 182 ? -27.043 20.657 49.675 1.00 54.06 182 HIS A O 1
ATOM 1487 N N . LYS A 1 183 ? -28.612 19.400 48.700 1.00 53.94 183 LYS A N 1
ATOM 1488 C CA . LYS A 1 183 ? -29.585 20.499 48.527 1.00 53.94 183 LYS A CA 1
ATOM 1489 C C . LYS A 1 183 ? -30.763 20.445 49.505 1.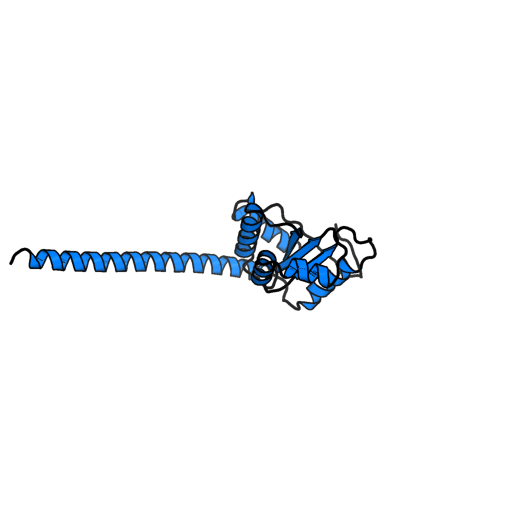00 53.94 183 LYS A C 1
ATOM 1491 O O . LYS A 1 183 ? -31.594 21.345 49.464 1.00 53.94 183 LYS A O 1
ATOM 1496 N N . ASN A 1 184 ? -30.841 19.402 50.332 1.00 49.75 184 ASN A N 1
ATOM 1497 C CA . ASN A 1 184 ? -31.940 19.171 51.274 1.00 49.75 184 ASN A CA 1
ATOM 1498 C C . ASN A 1 184 ? -31.532 19.327 52.755 1.00 49.75 184 ASN A C 1
ATOM 1500 O O . ASN A 1 184 ? -32.361 19.039 53.615 1.00 49.75 184 ASN A O 1
ATOM 1504 N N . ASP A 1 185 ? -30.307 19.786 53.029 1.00 45.19 185 ASP A N 1
ATOM 1505 C CA . ASP A 1 185 ? -29.834 20.236 54.350 1.00 45.19 185 ASP A CA 1
ATOM 1506 C C . ASP A 1 185 ? -29.744 21.771 54.366 1.00 45.19 185 ASP A C 1
ATOM 1508 O O . ASP A 1 185 ? -30.057 22.378 55.416 1.00 45.19 185 ASP A O 1
#

InterPro domains:
  IPR006703 AIG1-type guanine nucleotide-binding (G) domain [PF04548] (4-151)
  IPR027417 P-loop containing nucleoside triphosphate hydrolase [G3DSA:3.40.50.300] (2-172)
  IPR045058 GTPase GIMA/IAN/Toc [PTHR10903] (6-169)

Organism: Labeo rohita (NCBI:txid84645)

pLDDT: mean 85.86, std 12.3, range [34.41, 98.06]

Secondary structure (DSSP, 8-state):
----STTS-----PPP-GGGS-HHHHHHHHHHHHHT-TT-BS-EEEEEESSPPPHHHHHHHHHHHHHH--STTEEEEEEESSPP-HHHHHHHHTSHHHHHHHHHTTT-EEEEETT--TT-SHHHHHHHHHHHT-PPPB-HHHHHHHHHHHHHHHHHHHHHHHHHHHHHHHHHHHHHHHHHHTT--